Protein AF-A0A529R3N7-F1 (afdb_monomer_lite)

pLDDT: mean 95.98, std 3.58, range [76.19, 98.75]

Secondary structure (DSSP, 8-state):
-EEEEESS---HHHHHHHHHTTEEEEES----GGGSS--SS--HIIIIIIITGGGGSHHHHHHHHHHHHHHHHHHHTT-HHHHHHHHIIIIIT-EE--TTSPPEE--HHHHT-HHHHHHHHH-TTS-EEE--HHHHHHB---SSS--S-EEEES-HHHHHHHHHHS-HHHHHHHHTTSPPBPTTT-

Sequence (186 aa):
WEIVAVPGLIPAGPFFDHLANRRFPVTNWLRTKKELDYIVEPDMFHDFFGHVPILTQPVFADFMQMYGEKAEDMIALGGDEMITRLYWYSAEYGLIQEPGQPVKAFGAGLMSSFTELQFAVESKDAHHVPFDLETVMRTGYEIDKFQRAYFVLPSFDALRDAFANGDLAGIVSRFKGQPALDPATV

Radius of gyration: 15.79 Å; chains: 1; bounding box: 38×31×37 Å
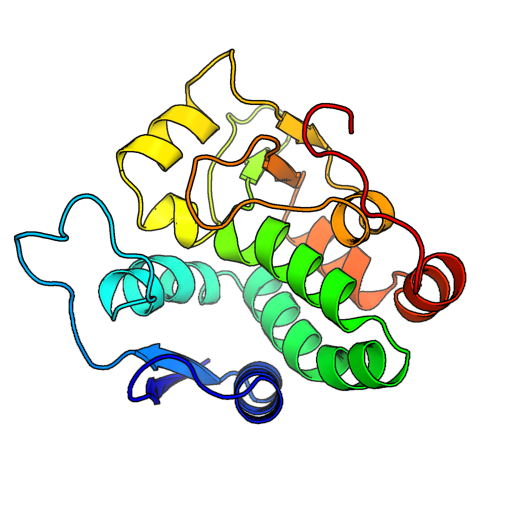
Foldseek 3Di:
DEEDEDQFDDDPLVCLVCQLVLYQYAHPADDDPVQLQHDLTHHNCLRPQQQVVCCVVPLVSLLSNLLSVCQVVLVVLLLNQLSVLLCCLPQAQAWEDAVPRAIATRHSVLSSHPPLVCCCRPNPQAAEDEDDSLLSSQADFDSPDHTLYHYYYNDSVSSSCCSVPPPSSVSSNVCRPNHGDYSNPD

Structure (mmCIF, N/CA/C/O backbone):
data_AF-A0A529R3N7-F1
#
_entry.id   AF-A0A529R3N7-F1
#
loop_
_atom_site.group_PDB
_atom_site.id
_atom_site.type_symbol
_atom_site.label_atom_id
_atom_site.label_alt_id
_atom_site.label_comp_id
_atom_site.label_asym_id
_atom_site.label_entity_id
_atom_site.label_seq_id
_atom_site.pdbx_PDB_ins_code
_atom_site.Cartn_x
_atom_site.Cartn_y
_atom_site.Cartn_z
_atom_site.occupancy
_atom_site.B_iso_or_equiv
_atom_site.auth_seq_id
_atom_site.auth_comp_id
_atom_site.auth_asym_id
_atom_site.auth_atom_id
_atom_site.pdbx_PDB_model_num
ATOM 1 N N . TRP A 1 1 ? 7.850 -16.763 3.322 1.00 97.56 1 TRP A N 1
ATOM 2 C CA . TRP A 1 1 ? 8.404 -15.413 3.203 1.00 97.56 1 TRP A CA 1
ATOM 3 C C . TRP A 1 1 ? 9.821 -15.430 3.720 1.00 97.56 1 TRP A C 1
ATOM 5 O O . TRP A 1 1 ? 10.051 -15.996 4.783 1.00 97.56 1 TRP A O 1
ATOM 15 N N . GLU A 1 2 ? 10.744 -14.873 2.952 1.00 97.81 2 GLU A N 1
ATOM 16 C CA . GLU A 1 2 ? 12.128 -14.618 3.354 1.00 97.81 2 GLU A CA 1
ATOM 17 C C . GLU A 1 2 ? 12.500 -13.170 3.033 1.00 97.81 2 GLU A C 1
ATOM 19 O O . GLU A 1 2 ? 11.814 -12.508 2.257 1.00 97.81 2 GLU A O 1
ATOM 24 N N . ILE A 1 3 ? 13.569 -12.676 3.646 1.00 97.94 3 ILE A N 1
ATOM 25 C CA . ILE A 1 3 ? 14.031 -11.299 3.473 1.00 97.94 3 ILE A CA 1
ATOM 26 C C . ILE A 1 3 ? 15.262 -11.308 2.576 1.00 97.94 3 ILE A C 1
ATOM 28 O O . ILE A 1 3 ? 16.167 -12.119 2.780 1.00 97.94 3 ILE A O 1
ATOM 32 N N . VAL A 1 4 ? 15.315 -10.385 1.618 1.00 98.12 4 VAL A N 1
ATOM 33 C CA . VAL A 1 4 ? 16.475 -10.196 0.740 1.00 98.12 4 VAL A CA 1
ATOM 34 C C . VAL A 1 4 ? 16.999 -8.779 0.910 1.00 98.12 4 VAL A C 1
ATOM 36 O O . VAL A 1 4 ? 16.264 -7.817 0.725 1.00 98.12 4 VAL A O 1
ATOM 39 N N . ALA A 1 5 ? 18.278 -8.643 1.255 1.00 97.94 5 ALA A N 1
ATOM 40 C CA . ALA A 1 5 ? 18.905 -7.334 1.381 1.00 97.94 5 ALA A CA 1
ATOM 41 C C . ALA A 1 5 ? 19.103 -6.681 0.001 1.00 97.94 5 ALA A C 1
ATOM 43 O O . ALA A 1 5 ? 19.678 -7.299 -0.897 1.00 97.94 5 ALA A O 1
ATOM 44 N N . VAL A 1 6 ? 18.688 -5.423 -0.142 1.00 97.75 6 VAL A N 1
ATOM 45 C CA . VAL A 1 6 ? 18.865 -4.599 -1.350 1.00 97.75 6 VAL A CA 1
ATOM 46 C C . VAL A 1 6 ? 19.564 -3.275 -1.006 1.00 97.75 6 VAL A C 1
ATOM 48 O O . VAL A 1 6 ? 19.541 -2.855 0.151 1.00 97.75 6 VAL A O 1
ATOM 51 N N . PRO A 1 7 ? 20.240 -2.610 -1.962 1.00 94.25 7 PRO A N 1
ATOM 52 C CA . PRO A 1 7 ? 20.980 -1.374 -1.677 1.00 94.25 7 PRO A CA 1
ATOM 53 C C . PRO A 1 7 ? 20.092 -0.132 -1.455 1.00 94.25 7 PRO A C 1
ATOM 55 O O . PRO A 1 7 ? 20.616 0.929 -1.129 1.00 94.25 7 PRO A O 1
ATOM 58 N N . GLY A 1 8 ? 18.777 -0.241 -1.657 1.00 92.75 8 GLY A N 1
ATOM 59 C CA . GLY A 1 8 ? 17.806 0.856 -1.643 1.00 92.75 8 GLY A CA 1
ATOM 60 C C . GLY A 1 8 ? 16.655 0.536 -2.598 1.00 92.75 8 GLY A C 1
ATOM 61 O O . GLY A 1 8 ? 16.376 -0.643 -2.838 1.00 92.75 8 GLY A O 1
ATOM 62 N N . LEU A 1 9 ? 16.054 1.565 -3.211 1.00 89.94 9 LEU A N 1
ATOM 63 C CA . LEU A 1 9 ? 15.052 1.371 -4.267 1.00 89.94 9 LEU A CA 1
ATOM 64 C C . LEU A 1 9 ? 15.595 0.484 -5.396 1.00 89.94 9 LEU A C 1
ATOM 66 O O . LEU A 1 9 ? 16.663 0.736 -5.960 1.00 89.94 9 LEU A O 1
ATOM 70 N N . ILE A 1 10 ? 14.810 -0.525 -5.763 1.00 94.19 10 ILE A N 1
ATOM 71 C CA . ILE A 1 10 ? 15.063 -1.397 -6.910 1.00 94.19 10 ILE A CA 1
ATOM 72 C C . ILE A 1 10 ? 14.016 -1.150 -8.005 1.00 94.19 10 ILE A C 1
ATOM 74 O O . ILE A 1 10 ? 12.933 -0.642 -7.714 1.00 94.19 10 ILE A O 1
ATOM 78 N N . PRO A 1 11 ? 14.304 -1.498 -9.273 1.00 94.38 11 PRO A N 1
ATOM 79 C CA . PRO A 1 11 ? 13.316 -1.378 -10.339 1.00 94.38 11 PRO A CA 1
ATOM 80 C C . PRO A 1 11 ? 12.064 -2.226 -10.063 1.00 94.38 11 PRO A C 1
ATOM 82 O O . PRO A 1 11 ? 12.144 -3.271 -9.413 1.00 94.38 11 PRO A O 1
ATOM 85 N N . ALA A 1 12 ? 10.925 -1.800 -10.614 1.00 92.38 12 ALA A N 1
ATOM 86 C CA . ALA A 1 12 ? 9.620 -2.404 -10.345 1.00 92.38 12 ALA A CA 1
ATOM 87 C C . ALA A 1 12 ? 9.553 -3.906 -10.688 1.00 92.38 12 ALA A C 1
ATOM 89 O O . ALA A 1 12 ? 9.116 -4.691 -9.858 1.00 92.38 12 ALA A O 1
ATOM 90 N N . GLY A 1 13 ? 10.061 -4.330 -11.853 1.00 94.44 13 GLY A N 1
ATOM 91 C CA . GLY A 1 13 ? 10.059 -5.750 -12.251 1.00 94.44 13 GLY A CA 1
ATOM 92 C C . GLY A 1 13 ? 10.761 -6.674 -11.238 1.00 94.44 13 GLY A C 1
ATOM 93 O O . GLY A 1 13 ? 10.128 -7.577 -10.697 1.00 94.44 13 GLY A O 1
ATOM 94 N N . PRO A 1 14 ? 12.041 -6.424 -10.884 1.00 96.81 14 PRO A N 1
ATOM 95 C CA . PRO A 1 14 ? 12.716 -7.134 -9.797 1.00 96.81 14 PRO A CA 1
ATOM 96 C C . PRO A 1 14 ? 11.956 -7.115 -8.465 1.00 96.81 14 PRO A C 1
ATOM 98 O O . PRO A 1 14 ? 11.922 -8.130 -7.774 1.00 96.81 14 PRO A O 1
ATOM 101 N N . PHE A 1 15 ? 11.340 -5.987 -8.096 1.00 97.19 15 PHE A N 1
ATOM 102 C CA . PHE A 1 15 ? 10.514 -5.908 -6.890 1.00 97.19 15 PHE A CA 1
ATOM 103 C C . PHE A 1 15 ? 9.324 -6.875 -6.960 1.00 97.19 15 PHE A C 1
ATOM 105 O O . PHE A 1 15 ? 9.140 -7.685 -6.052 1.00 97.19 15 PHE A O 1
ATOM 112 N N . PHE A 1 16 ? 8.561 -6.864 -8.054 1.00 97.44 16 PHE A N 1
ATOM 113 C CA . PHE A 1 16 ? 7.420 -7.763 -8.231 1.00 97.44 16 PHE A CA 1
ATOM 114 C C . PHE A 1 16 ? 7.831 -9.236 -8.270 1.00 97.44 16 PHE A C 1
ATOM 116 O O . PHE A 1 16 ? 7.184 -10.045 -7.607 1.00 97.44 16 PHE A O 1
ATOM 123 N N . ASP A 1 17 ? 8.938 -9.584 -8.936 1.00 98.06 17 ASP A N 1
ATOM 124 C CA . ASP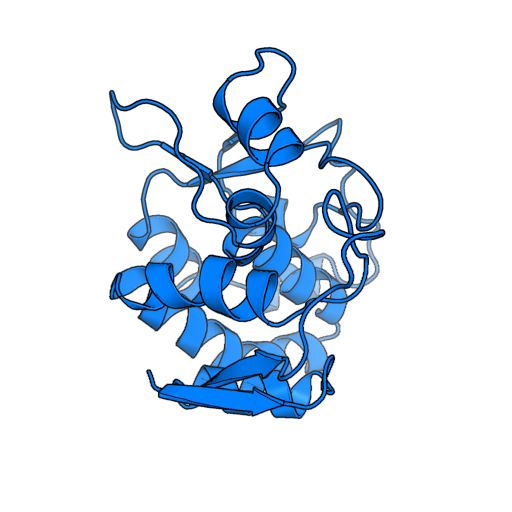 A 1 17 ? 9.481 -10.951 -8.919 1.00 98.06 17 ASP A CA 1
ATOM 125 C C . ASP A 1 17 ? 9.794 -11.419 -7.490 1.00 98.06 17 ASP A C 1
ATOM 127 O O . ASP A 1 17 ? 9.462 -12.546 -7.108 1.00 98.06 17 ASP A O 1
ATOM 131 N N . HIS A 1 18 ? 10.398 -10.557 -6.669 1.00 98.56 18 HIS A N 1
ATOM 132 C CA . HIS A 1 18 ? 10.636 -10.872 -5.265 1.00 98.56 18 HIS A CA 1
ATOM 133 C C . HIS A 1 18 ? 9.322 -11.190 -4.541 1.00 98.56 18 HIS A C 1
ATOM 135 O O . HIS A 1 18 ? 9.199 -12.272 -3.958 1.00 98.56 18 HIS A O 1
ATOM 141 N N . LEU A 1 19 ? 8.327 -10.309 -4.640 1.00 98.38 19 LEU A N 1
ATOM 142 C CA . LEU A 1 19 ? 7.035 -10.474 -3.973 1.00 98.38 19 LEU A CA 1
ATOM 143 C C . LEU A 1 19 ? 6.306 -11.745 -4.439 1.00 98.38 19 LEU A C 1
ATOM 145 O O . LEU A 1 19 ? 5.879 -12.542 -3.600 1.00 98.38 19 LEU A O 1
ATOM 149 N N . ALA A 1 20 ? 6.254 -11.991 -5.752 1.00 98.25 20 ALA A N 1
ATOM 150 C CA . ALA A 1 20 ? 5.636 -13.174 -6.360 1.00 98.25 20 ALA A CA 1
ATOM 151 C C . ALA A 1 20 ? 6.247 -14.487 -5.845 1.00 98.25 20 ALA A C 1
ATOM 153 O O . ALA A 1 20 ? 5.571 -15.503 -5.705 1.00 98.25 20 ALA A O 1
ATOM 154 N N . ASN A 1 21 ? 7.532 -14.463 -5.496 1.00 98.56 21 ASN A N 1
ATOM 155 C CA . ASN A 1 21 ? 8.241 -15.611 -4.945 1.00 98.56 21 ASN A CA 1
ATOM 156 C C . ASN A 1 21 ? 8.394 -15.556 -3.414 1.00 98.56 21 ASN A C 1
ATOM 158 O O . ASN A 1 21 ? 9.247 -16.245 -2.847 1.00 98.56 21 ASN A O 1
ATOM 162 N N . ARG A 1 22 ? 7.575 -14.751 -2.724 1.00 98.50 22 ARG A N 1
ATOM 163 C CA . ARG A 1 22 ? 7.561 -14.608 -1.257 1.00 98.50 22 ARG A CA 1
ATOM 164 C C . ARG A 1 22 ? 8.922 -14.196 -0.684 1.00 98.50 22 ARG A C 1
ATOM 166 O O . ARG A 1 22 ? 9.314 -14.653 0.393 1.00 98.50 22 ARG A O 1
ATOM 173 N N . ARG A 1 23 ? 9.636 -13.330 -1.394 1.00 98.62 23 ARG A N 1
ATOM 174 C CA . ARG A 1 23 ? 10.846 -12.641 -0.943 1.00 98.62 23 ARG A CA 1
ATOM 175 C C . ARG A 1 23 ? 10.484 -11.177 -0.725 1.00 98.62 23 ARG A C 1
ATOM 177 O O . ARG A 1 23 ? 9.963 -10.550 -1.637 1.00 98.62 23 ARG A O 1
ATOM 184 N N . PHE A 1 24 ? 10.745 -10.622 0.451 1.00 98.50 24 PHE A N 1
ATOM 185 C CA . PHE A 1 24 ? 10.550 -9.193 0.689 1.00 98.50 24 PHE A CA 1
ATOM 186 C C . PHE A 1 24 ? 11.905 -8.468 0.635 1.00 98.50 24 PHE A C 1
ATOM 188 O O . PHE A 1 24 ? 12.787 -8.791 1.442 1.00 98.50 24 PHE A O 1
ATOM 195 N N . PRO A 1 25 ? 12.113 -7.545 -0.321 1.00 98.31 25 PRO A N 1
ATOM 196 C CA . PRO A 1 25 ? 13.310 -6.714 -0.376 1.00 98.31 25 PRO A CA 1
ATOM 197 C C . PRO A 1 25 ? 13.381 -5.778 0.833 1.00 98.31 25 PRO A C 1
ATOM 199 O O . PRO A 1 25 ? 12.402 -5.119 1.156 1.00 98.31 25 PRO A O 1
ATOM 202 N N . VAL A 1 26 ? 14.534 -5.711 1.493 1.00 98.31 26 VAL A N 1
ATOM 203 C CA . VAL A 1 26 ? 14.784 -4.794 2.613 1.00 98.31 26 VAL A CA 1
ATOM 204 C C . VAL A 1 26 ? 16.068 -4.026 2.359 1.00 98.31 26 VAL A C 1
ATOM 206 O O . VAL A 1 26 ? 17.131 -4.618 2.145 1.00 98.31 26 VAL A O 1
ATOM 209 N N . THR A 1 27 ? 15.979 -2.705 2.411 1.00 97.44 27 THR A N 1
ATOM 210 C CA . THR A 1 27 ? 17.117 -1.803 2.278 1.00 97.44 27 THR A CA 1
ATOM 211 C C . THR A 1 27 ? 18.162 -2.069 3.362 1.00 97.44 27 THR A C 1
ATOM 213 O O . THR A 1 27 ? 17.849 -2.274 4.534 1.00 97.44 27 THR A O 1
ATOM 216 N N . ASN A 1 28 ? 19.438 -2.101 2.975 1.00 96.00 28 ASN A N 1
ATOM 217 C CA . ASN A 1 28 ? 20.536 -2.556 3.834 1.00 96.00 28 ASN A CA 1
ATOM 218 C C . ASN A 1 28 ? 21.265 -1.444 4.611 1.00 96.00 28 ASN A C 1
ATOM 220 O O . ASN A 1 28 ? 22.290 -1.710 5.245 1.00 96.00 28 ASN A O 1
ATOM 224 N N . TRP A 1 29 ? 20.750 -0.219 4.581 1.00 95.94 29 TRP A N 1
ATOM 225 C CA . TRP A 1 29 ? 21.289 0.927 5.307 1.00 95.94 29 TRP A CA 1
ATOM 226 C C . TRP A 1 29 ? 20.208 1.570 6.177 1.00 95.94 29 TRP A C 1
ATOM 228 O O . TRP A 1 29 ? 19.018 1.377 5.958 1.00 95.94 29 TRP A O 1
ATOM 238 N N . LEU A 1 30 ? 20.628 2.310 7.202 1.00 95.75 30 LEU A N 1
ATOM 239 C CA . LEU A 1 30 ? 19.739 2.955 8.166 1.00 95.75 30 LEU A CA 1
ATOM 240 C C . LEU A 1 30 ? 19.919 4.473 8.096 1.00 95.75 30 LEU A C 1
ATOM 242 O O . LEU A 1 30 ? 21.051 4.945 7.948 1.00 95.75 30 LEU A O 1
ATOM 246 N N . ARG A 1 31 ? 18.823 5.224 8.236 1.00 94.06 31 ARG A N 1
ATOM 247 C CA . ARG A 1 31 ? 18.835 6.691 8.281 1.00 94.06 31 ARG A CA 1
ATOM 248 C C . ARG A 1 31 ? 19.787 7.245 9.341 1.00 94.06 31 ARG A C 1
ATOM 250 O O . ARG A 1 31 ? 20.062 6.618 10.372 1.00 94.06 31 ARG A O 1
ATOM 257 N N . THR A 1 32 ? 20.267 8.467 9.129 1.00 93.81 32 THR A N 1
ATOM 258 C CA . THR A 1 32 ? 21.088 9.152 10.130 1.00 93.81 32 THR A CA 1
ATOM 259 C C . THR A 1 32 ? 20.224 9.765 11.234 1.00 93.81 32 THR A C 1
ATOM 261 O O . THR A 1 32 ? 19.020 9.957 11.099 1.00 93.81 32 THR A O 1
ATOM 264 N N . LYS A 1 33 ? 20.852 10.176 12.344 1.00 91.88 33 LYS A N 1
ATOM 265 C CA . LYS A 1 33 ? 20.151 10.875 13.439 1.00 91.88 33 LYS A CA 1
ATOM 266 C C . LYS A 1 33 ? 19.451 12.169 13.007 1.00 91.88 33 LYS A C 1
ATOM 268 O O . LYS A 1 33 ? 18.517 12.583 13.678 1.00 91.88 33 LYS A O 1
ATOM 273 N N . LYS A 1 34 ? 19.923 12.832 11.943 1.00 90.12 34 LYS A N 1
ATOM 274 C CA . LYS A 1 34 ? 19.314 14.075 11.438 1.00 90.12 34 LYS A CA 1
ATOM 275 C C . LYS A 1 34 ? 18.004 13.821 10.691 1.00 90.12 34 LYS A C 1
ATOM 277 O O . LYS A 1 34 ? 17.229 14.747 10.518 1.00 90.12 34 LYS A O 1
ATOM 282 N N . GLU A 1 35 ? 17.792 12.582 10.269 1.00 87.75 35 GLU A N 1
ATOM 283 C CA . GLU A 1 35 ? 16.657 12.123 9.468 1.00 87.75 35 GLU A CA 1
ATOM 284 C C . GLU A 1 35 ? 15.717 11.246 10.308 1.00 87.75 35 GLU A C 1
ATOM 286 O O . GLU A 1 35 ? 14.867 10.546 9.770 1.00 87.75 35 GLU A O 1
ATOM 291 N N . LEU A 1 36 ? 15.884 11.240 11.640 1.00 84.44 36 LEU A N 1
ATOM 292 C CA . LEU A 1 36 ? 15.143 10.347 12.533 1.00 84.44 36 LEU A CA 1
ATOM 293 C C . LEU A 1 36 ? 13.628 10.542 12.397 1.00 84.44 36 LEU A C 1
ATOM 295 O O . LEU A 1 36 ? 12.900 9.555 12.316 1.00 84.44 36 LEU A O 1
ATOM 299 N N . ASP A 1 37 ? 13.195 11.803 12.322 1.00 78.56 37 ASP A N 1
ATOM 300 C CA . ASP A 1 37 ? 11.783 12.172 12.229 1.00 78.56 37 ASP A CA 1
ATOM 301 C C . ASP A 1 37 ? 11.191 11.875 10.843 1.00 78.56 37 ASP A C 1
ATOM 303 O O . ASP A 1 37 ? 10.012 11.545 10.746 1.00 78.56 37 ASP A O 1
ATOM 307 N N . TYR A 1 38 ? 11.992 11.987 9.775 1.00 76.19 38 TYR A N 1
ATOM 308 C CA . TYR A 1 38 ? 11.558 11.729 8.403 1.00 76.19 38 TYR A CA 1
ATOM 309 C C . TYR A 1 38 ? 12.742 11.554 7.439 1.00 76.19 38 TYR A C 1
ATOM 311 O O . TYR A 1 38 ? 13.715 12.313 7.481 1.00 76.19 38 TYR A O 1
ATOM 319 N N . ILE A 1 39 ? 12.604 10.601 6.518 1.00 82.25 39 ILE A N 1
ATOM 320 C CA . ILE A 1 39 ? 13.461 10.411 5.347 1.00 82.25 39 ILE A CA 1
ATOM 321 C C . ILE A 1 39 ? 12.574 10.024 4.159 1.00 82.25 39 ILE A C 1
ATOM 323 O O . ILE A 1 39 ? 11.601 9.298 4.334 1.00 82.25 39 ILE A O 1
ATOM 327 N N . VAL A 1 40 ? 12.887 10.543 2.968 1.00 79.00 40 VAL A N 1
ATOM 328 C CA . VAL A 1 40 ? 12.109 10.275 1.741 1.00 79.00 40 VAL A CA 1
ATOM 329 C C . VAL A 1 40 ? 12.378 8.867 1.211 1.00 79.00 40 VAL A C 1
ATOM 331 O O . VAL A 1 40 ? 11.468 8.198 0.736 1.00 79.00 40 VAL A O 1
ATOM 334 N N . GLU A 1 41 ? 13.636 8.424 1.256 1.00 85.56 41 GLU A N 1
ATOM 335 C CA . GLU A 1 41 ? 14.013 7.088 0.797 1.00 85.56 41 GLU A CA 1
ATOM 336 C C . GLU A 1 41 ? 13.707 6.037 1.875 1.00 85.56 41 GLU A C 1
ATOM 338 O O . GLU A 1 41 ? 14.025 6.269 3.046 1.00 85.56 41 GLU A O 1
ATOM 343 N N . PRO A 1 42 ? 13.137 4.875 1.505 1.00 88.19 42 PRO A N 1
ATOM 344 C CA . PRO A 1 42 ? 12.917 3.782 2.437 1.00 88.19 42 PRO A CA 1
ATOM 345 C C . PRO A 1 42 ? 14.268 3.256 2.919 1.00 88.19 42 PRO A C 1
ATOM 347 O O . PRO A 1 42 ? 15.117 2.837 2.134 1.00 88.19 42 PRO A O 1
ATOM 350 N N . ASP A 1 43 ? 14.473 3.303 4.230 1.00 95.31 43 ASP A N 1
ATOM 351 C CA . ASP A 1 43 ? 15.638 2.731 4.888 1.00 95.31 43 ASP A CA 1
ATOM 352 C C . ASP A 1 43 ? 15.296 1.371 5.515 1.00 95.31 43 ASP A C 1
ATOM 354 O O . ASP A 1 43 ? 14.149 0.921 5.518 1.00 95.31 43 ASP A O 1
ATOM 358 N N . MET A 1 44 ? 16.291 0.717 6.115 1.00 96.44 44 MET A N 1
ATOM 359 C CA . MET A 1 44 ? 16.113 -0.566 6.797 1.00 96.44 44 MET A CA 1
ATOM 360 C C . MET A 1 44 ? 15.020 -0.522 7.870 1.00 96.44 44 MET A C 1
ATOM 362 O O . MET A 1 44 ? 14.347 -1.527 8.077 1.00 96.44 44 MET A O 1
ATOM 366 N N . PHE A 1 45 ? 14.842 0.599 8.581 1.00 95.88 45 PHE A N 1
ATOM 367 C CA . PHE A 1 45 ? 13.792 0.694 9.594 1.00 95.88 45 PHE A CA 1
ATOM 368 C C . PHE A 1 45 ? 12.412 0.676 8.945 1.00 95.88 45 PHE A C 1
ATOM 370 O O . PHE A 1 45 ? 11.582 -0.128 9.351 1.00 95.88 45 PHE A O 1
ATOM 377 N N . HIS A 1 46 ? 12.179 1.490 7.918 1.00 95.81 46 HIS A N 1
ATOM 378 C CA . HIS A 1 46 ? 10.919 1.463 7.181 1.00 95.81 46 HIS A CA 1
ATOM 379 C C . HIS A 1 46 ? 10.631 0.070 6.595 1.00 95.81 46 HIS A C 1
ATOM 381 O O . HIS A 1 46 ? 9.606 -0.532 6.917 1.00 95.81 46 HIS A O 1
ATOM 387 N N . ASP A 1 47 ? 11.572 -0.488 5.828 1.00 97.25 47 ASP A N 1
ATOM 388 C CA . ASP A 1 47 ? 11.371 -1.769 5.148 1.00 97.25 47 ASP A CA 1
ATOM 389 C C . ASP A 1 47 ? 11.224 -2.932 6.137 1.00 97.25 47 ASP A C 1
ATOM 391 O O . ASP A 1 47 ? 10.323 -3.760 6.021 1.00 97.25 47 ASP A O 1
ATOM 395 N N . PHE A 1 48 ? 12.100 -3.016 7.142 1.00 97.00 48 PHE A N 1
ATOM 396 C CA . PHE A 1 48 ? 12.073 -4.131 8.082 1.00 97.00 48 PHE A CA 1
ATOM 397 C C . PHE A 1 48 ? 10.999 -3.950 9.151 1.00 97.00 48 PHE A C 1
ATOM 399 O O . PHE A 1 48 ? 10.175 -4.836 9.338 1.00 97.00 48 PHE A O 1
ATOM 406 N N . PHE A 1 49 ? 10.998 -2.838 9.889 1.00 96.56 49 PHE A N 1
ATOM 407 C CA . PHE A 1 49 ? 10.054 -2.645 10.994 1.00 96.56 49 PHE A CA 1
ATOM 408 C C . PHE A 1 49 ? 8.627 -2.417 10.489 1.00 96.56 49 PHE A C 1
ATOM 410 O O . PHE A 1 49 ? 7.685 -2.902 11.113 1.00 96.56 49 PHE A O 1
ATOM 417 N N . GLY A 1 50 ? 8.468 -1.707 9.370 1.00 96.50 50 GLY A N 1
ATOM 418 C CA . GLY A 1 50 ? 7.162 -1.390 8.803 1.00 96.50 50 GLY A CA 1
ATOM 419 C C . GLY A 1 50 ? 6.508 -2.574 8.091 1.00 96.50 50 GLY A C 1
ATOM 420 O O . GLY A 1 50 ? 5.375 -2.920 8.416 1.00 96.50 50 GLY A O 1
ATOM 421 N N . HIS A 1 51 ? 7.212 -3.221 7.154 1.00 98.00 51 HIS A N 1
ATOM 422 C CA . HIS A 1 51 ? 6.601 -4.243 6.289 1.00 98.00 51 HIS A CA 1
ATOM 423 C C . HIS A 1 51 ? 6.738 -5.678 6.808 1.00 98.00 51 HIS A C 1
ATOM 425 O O . HIS A 1 51 ? 5.827 -6.487 6.638 1.00 98.00 51 HIS A O 1
ATOM 431 N N . VAL A 1 52 ? 7.853 -6.051 7.445 1.00 97.94 52 VAL A N 1
ATOM 432 C CA . VAL A 1 52 ? 8.115 -7.473 7.754 1.00 97.94 52 VAL A CA 1
ATOM 433 C C . VAL A 1 52 ? 7.157 -8.067 8.797 1.00 97.94 52 VAL A C 1
ATOM 435 O O . VAL A 1 52 ? 6.710 -9.200 8.585 1.00 97.94 52 VAL A O 1
ATOM 438 N N . PRO A 1 53 ? 6.789 -7.385 9.905 1.00 97.81 53 PRO A N 1
ATOM 439 C CA . PRO A 1 53 ? 5.906 -7.975 10.909 1.00 97.81 53 PRO A CA 1
ATOM 440 C C . PRO A 1 53 ? 4.551 -8.413 10.344 1.00 97.81 53 PRO A C 1
ATOM 442 O O . PRO A 1 53 ? 4.069 -9.496 10.688 1.00 97.81 53 PRO A O 1
ATOM 445 N N . ILE A 1 54 ? 3.952 -7.620 9.446 1.00 97.12 54 ILE A N 1
ATOM 446 C CA . ILE A 1 54 ? 2.622 -7.917 8.898 1.00 97.12 54 ILE A CA 1
ATOM 447 C C . ILE A 1 54 ? 2.630 -9.120 7.941 1.00 97.12 54 ILE A C 1
ATOM 449 O O . ILE A 1 54 ? 1.617 -9.804 7.815 1.00 97.12 54 ILE A O 1
ATOM 453 N N . LEU A 1 55 ? 3.784 -9.492 7.372 1.00 97.69 55 LEU A N 1
ATOM 454 C CA . LEU A 1 55 ? 3.935 -10.717 6.569 1.00 97.69 55 LEU A CA 1
ATOM 455 C C . LEU A 1 55 ? 3.752 -12.010 7.384 1.00 97.69 55 LEU A C 1
ATOM 457 O O . LEU A 1 55 ? 3.633 -13.092 6.805 1.00 97.69 55 LEU A O 1
ATOM 461 N N . THR A 1 56 ? 3.718 -11.928 8.719 1.00 96.88 56 THR A N 1
ATOM 462 C CA . THR A 1 56 ? 3.336 -13.061 9.581 1.00 96.88 56 THR A CA 1
ATOM 463 C C . THR A 1 56 ? 1.824 -13.309 9.601 1.00 96.88 56 THR A C 1
ATOM 465 O O . THR A 1 56 ? 1.391 -14.401 9.974 1.00 96.88 56 THR A O 1
ATOM 468 N N . GLN A 1 57 ? 1.017 -12.336 9.162 1.00 97.62 57 GLN A N 1
ATOM 469 C CA . GLN A 1 57 ? -0.416 -12.496 8.949 1.00 97.62 57 GLN A CA 1
ATOM 470 C C . GLN A 1 57 ? -0.622 -13.178 7.581 1.00 97.62 57 GLN A C 1
ATOM 472 O O . GLN A 1 57 ? -0.313 -12.581 6.550 1.00 97.62 57 GLN A O 1
ATOM 477 N N . PRO A 1 58 ? -1.133 -14.422 7.531 1.00 97.62 58 PRO A N 1
ATOM 478 C CA . PRO A 1 58 ? -1.101 -15.242 6.318 1.00 97.62 58 PRO A CA 1
ATOM 479 C C . PRO A 1 58 ? -1.929 -14.675 5.157 1.00 97.62 58 PRO A C 1
ATOM 481 O O . PRO A 1 58 ? -1.491 -14.738 4.017 1.00 97.62 58 PRO A O 1
ATOM 484 N N . VAL A 1 59 ? -3.084 -14.071 5.436 1.00 97.88 59 VAL A N 1
ATOM 485 C CA . VAL A 1 59 ? -3.963 -13.471 4.420 1.00 97.88 59 VAL A CA 1
ATOM 486 C C . VAL A 1 59 ? -3.312 -12.247 3.778 1.00 97.88 59 VAL A C 1
ATOM 488 O O . VAL A 1 59 ? -3.371 -12.085 2.561 1.00 97.88 59 VAL A O 1
ATOM 491 N N . PHE A 1 60 ? -2.652 -11.406 4.577 1.00 98.00 60 PHE A N 1
ATOM 492 C CA . PHE A 1 60 ? -1.884 -10.278 4.054 1.00 98.00 60 PHE A CA 1
ATOM 493 C C . PHE A 1 60 ? -0.664 -10.757 3.260 1.00 98.00 60 PHE A C 1
ATOM 495 O O . PHE A 1 60 ? -0.363 -10.238 2.187 1.00 98.00 60 PHE A O 1
ATOM 502 N N . ALA A 1 61 ? 0.007 -11.797 3.751 1.00 98.25 61 ALA A N 1
ATOM 503 C CA . ALA A 1 61 ? 1.139 -12.408 3.073 1.00 98.25 61 ALA A CA 1
ATOM 504 C C . ALA A 1 61 ? 0.747 -12.999 1.702 1.00 98.25 61 ALA A C 1
ATOM 506 O O . ALA A 1 61 ? 1.537 -12.927 0.764 1.00 98.25 61 ALA A O 1
ATOM 507 N N . ASP A 1 62 ? -0.454 -13.566 1.573 1.00 97.75 62 ASP A N 1
ATOM 508 C CA . ASP A 1 62 ? -0.985 -14.067 0.301 1.00 97.75 62 ASP A CA 1
ATOM 509 C C . ASP A 1 62 ? -1.369 -12.913 -0.640 1.00 97.75 62 ASP A C 1
ATOM 511 O O . ASP A 1 62 ? -1.089 -12.974 -1.836 1.00 97.75 62 ASP A O 1
ATOM 515 N N . PHE A 1 63 ? -1.940 -11.823 -0.107 1.00 97.69 63 PHE A N 1
ATOM 516 C CA . PHE A 1 63 ? -2.164 -10.589 -0.870 1.00 97.69 63 PHE A CA 1
ATOM 517 C C . PHE A 1 63 ? -0.858 -10.049 -1.468 1.00 97.69 63 PHE A C 1
ATOM 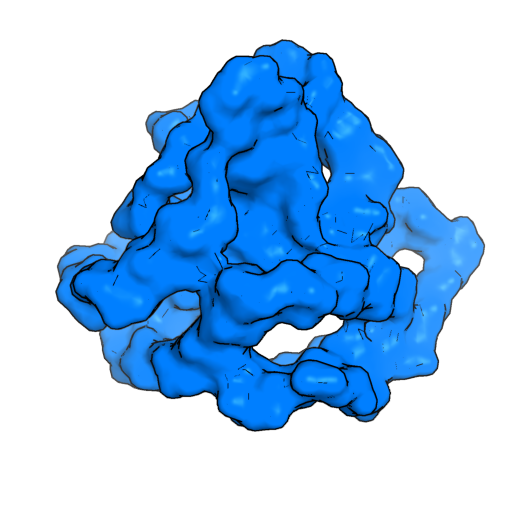519 O O . PHE A 1 63 ? -0.803 -9.791 -2.668 1.00 97.69 63 PHE A O 1
ATOM 526 N N . MET A 1 64 ? 0.201 -9.934 -0.663 1.00 98.31 64 MET A N 1
ATOM 527 C CA . MET A 1 64 ? 1.498 -9.424 -1.117 1.00 98.31 64 MET A CA 1
ATOM 528 C C . MET A 1 64 ? 2.125 -10.304 -2.205 1.00 98.31 64 MET A C 1
ATOM 530 O O . MET A 1 64 ? 2.738 -9.785 -3.136 1.00 98.31 64 MET A O 1
ATOM 534 N N . GLN A 1 65 ? 1.943 -11.627 -2.121 1.00 98.44 65 GLN A N 1
ATOM 535 C CA . GLN A 1 65 ? 2.397 -12.543 -3.167 1.00 98.44 65 GLN A CA 1
ATOM 536 C C . GLN A 1 65 ? 1.612 -12.325 -4.465 1.00 98.44 65 GLN A C 1
ATOM 538 O O . GLN A 1 65 ? 2.217 -12.091 -5.510 1.00 98.44 65 GLN A O 1
ATOM 543 N N . MET A 1 66 ? 0.276 -12.337 -4.392 1.00 97.56 66 MET A N 1
ATOM 544 C CA . MET A 1 66 ? -0.571 -12.099 -5.564 1.00 97.56 66 MET A CA 1
ATOM 545 C C . MET A 1 66 ? -0.274 -10.741 -6.202 1.00 97.56 66 MET A C 1
ATOM 547 O O . MET A 1 66 ? -0.294 -10.621 -7.425 1.00 97.56 66 MET A O 1
ATOM 551 N N . TYR A 1 67 ? -0.004 -9.714 -5.391 1.00 97.88 67 TYR A N 1
ATOM 552 C CA . TYR A 1 67 ? 0.369 -8.393 -5.881 1.00 97.88 67 TYR A CA 1
ATOM 553 C C . TYR A 1 67 ? 1.606 -8.464 -6.783 1.00 97.88 67 TYR A C 1
ATOM 555 O O . TYR A 1 67 ? 1.560 -7.968 -7.907 1.00 97.88 67 TYR A O 1
ATOM 563 N N . GLY A 1 68 ? 2.664 -9.156 -6.343 1.00 97.56 68 GLY A N 1
ATOM 564 C CA . GLY A 1 68 ? 3.844 -9.408 -7.173 1.00 97.56 68 GLY A CA 1
ATOM 565 C C . GLY A 1 68 ? 3.530 -10.193 -8.451 1.00 97.56 68 GLY A C 1
ATOM 566 O O . GLY A 1 68 ? 4.045 -9.862 -9.512 1.00 97.56 68 GLY A O 1
ATOM 567 N N . GLU A 1 69 ? 2.643 -11.189 -8.382 1.00 97.50 69 GLU A N 1
ATOM 568 C CA . GLU A 1 69 ? 2.259 -12.011 -9.542 1.00 97.50 69 GLU A CA 1
ATOM 569 C C . GLU A 1 69 ? 1.464 -11.231 -10.605 1.00 97.50 69 GLU A C 1
ATOM 571 O O . GLU A 1 69 ? 1.591 -11.518 -11.792 1.00 97.50 69 GLU A O 1
ATOM 576 N N . LYS A 1 70 ? 0.630 -10.263 -10.199 1.00 96.38 70 LYS A N 1
ATOM 577 C CA . LYS A 1 70 ? -0.303 -9.560 -11.103 1.00 96.38 70 LYS A CA 1
ATOM 578 C C . LYS A 1 70 ? 0.167 -8.177 -11.554 1.00 96.38 70 LYS A C 1
ATOM 580 O O . LYS A 1 70 ? -0.391 -7.637 -12.511 1.00 96.38 70 LYS A O 1
ATOM 585 N N . ALA A 1 71 ? 1.123 -7.560 -10.860 1.00 96.12 71 ALA A N 1
ATOM 586 C CA . ALA A 1 71 ? 1.461 -6.158 -11.100 1.00 96.12 71 ALA A CA 1
ATOM 587 C C . ALA A 1 71 ? 2.008 -5.899 -12.511 1.00 96.12 71 ALA A C 1
ATOM 589 O O . ALA A 1 71 ? 1.585 -4.937 -13.155 1.00 96.12 71 ALA A O 1
ATOM 590 N N . GLU A 1 72 ? 2.880 -6.772 -13.025 1.00 95.56 72 GLU A N 1
ATOM 591 C CA . GLU A 1 72 ? 3.451 -6.622 -14.371 1.00 95.56 72 GLU A CA 1
ATOM 592 C C . GLU A 1 72 ? 2.379 -6.675 -15.471 1.00 95.56 72 GLU A C 1
ATOM 594 O O . GLU A 1 72 ? 2.407 -5.859 -16.395 1.00 95.56 72 GLU A O 1
ATOM 599 N N . ASP A 1 73 ? 1.378 -7.551 -15.333 1.00 95.94 73 ASP A N 1
ATOM 600 C CA . ASP A 1 73 ? 0.248 -7.630 -16.265 1.00 95.94 73 ASP A CA 1
ATOM 601 C C . ASP A 1 73 ? -0.565 -6.327 -16.270 1.00 95.94 73 ASP A C 1
ATOM 603 O O . ASP A 1 73 ? -0.957 -5.827 -17.327 1.00 95.94 73 ASP A O 1
ATOM 607 N N . MET A 1 74 ? -0.807 -5.735 -15.095 1.00 96.94 74 MET A N 1
ATOM 608 C CA . MET A 1 74 ? -1.542 -4.468 -14.996 1.00 96.94 74 MET A CA 1
ATOM 609 C C . MET A 1 74 ? -0.743 -3.307 -15.587 1.00 96.94 74 MET A C 1
ATOM 611 O O . MET A 1 74 ? -1.311 -2.456 -16.277 1.00 96.94 74 MET A O 1
ATOM 615 N N . ILE A 1 75 ? 0.573 -3.290 -15.381 1.00 96.06 75 ILE A N 1
ATOM 616 C CA . ILE A 1 75 ? 1.476 -2.307 -15.988 1.00 96.06 75 ILE A CA 1
ATOM 617 C C . ILE A 1 75 ? 1.455 -2.432 -17.513 1.00 96.06 75 ILE A C 1
ATOM 619 O O . ILE A 1 75 ? 1.304 -1.422 -18.202 1.00 96.06 75 ILE A O 1
ATOM 623 N N . ALA A 1 76 ? 1.505 -3.652 -18.053 1.00 96.62 76 ALA A N 1
ATOM 624 C CA . ALA A 1 76 ? 1.416 -3.896 -19.493 1.00 96.62 76 ALA A CA 1
ATOM 625 C C . ALA A 1 76 ? 0.089 -3.398 -20.106 1.00 96.62 76 ALA A C 1
ATOM 627 O O . ALA A 1 76 ? 0.050 -3.007 -21.275 1.00 96.62 76 ALA A O 1
ATOM 628 N N . LEU A 1 77 ? -0.991 -3.344 -19.318 1.00 97.19 77 LEU A N 1
ATOM 629 C CA . LEU A 1 77 ? -2.283 -2.767 -19.715 1.00 97.19 77 LEU A CA 1
ATOM 630 C C . LEU A 1 77 ? -2.351 -1.228 -19.608 1.00 97.19 77 LEU A C 1
ATOM 632 O O . LEU A 1 77 ? -3.355 -0.632 -20.024 1.00 97.19 77 LEU A O 1
ATOM 636 N N . GLY A 1 78 ? -1.302 -0.578 -19.096 1.00 96.94 78 GLY A N 1
ATOM 637 C CA . GLY A 1 78 ? -1.243 0.864 -18.833 1.00 96.94 78 GLY A CA 1
ATOM 638 C C . GLY A 1 78 ? -1.771 1.266 -17.451 1.00 96.94 78 GLY A C 1
ATOM 639 O O . GLY A 1 78 ? -2.205 2.402 -17.275 1.00 96.94 78 GLY A O 1
ATOM 640 N N . GLY A 1 79 ? -1.785 0.335 -16.495 1.00 97.12 79 GLY A N 1
ATOM 641 C CA . GLY A 1 79 ? -2.298 0.507 -15.132 1.00 97.12 79 GLY A CA 1
ATOM 642 C C . GLY A 1 79 ? -1.238 0.794 -14.067 1.00 97.12 79 GLY A C 1
ATOM 643 O O . GLY A 1 79 ? -1.534 0.615 -12.889 1.00 97.12 79 GLY A O 1
ATOM 644 N N . ASP A 1 80 ? -0.032 1.213 -14.454 1.00 96.44 80 ASP A N 1
ATOM 645 C CA . ASP A 1 80 ? 1.112 1.443 -13.552 1.00 96.44 80 ASP A CA 1
ATOM 646 C C . ASP A 1 80 ? 0.776 2.330 -12.339 1.00 96.44 80 ASP A C 1
ATOM 648 O O . ASP A 1 80 ? 0.954 1.931 -11.186 1.00 96.44 80 ASP A O 1
ATOM 652 N N . GLU A 1 81 ? 0.167 3.492 -12.575 1.00 96.75 81 GLU A N 1
ATOM 653 C CA . GLU A 1 81 ? -0.234 4.373 -11.476 1.00 96.75 81 GLU A CA 1
ATOM 654 C C . GLU A 1 81 ? -1.301 3.730 -10.579 1.00 96.75 81 GLU A C 1
ATOM 656 O O . GLU A 1 81 ? -1.299 3.931 -9.369 1.00 96.75 81 GLU A O 1
ATOM 661 N N . MET A 1 82 ? -2.220 2.944 -11.148 1.00 98.00 82 MET A N 1
ATOM 662 C CA . MET A 1 82 ? -3.322 2.336 -10.394 1.00 98.00 82 MET A CA 1
ATOM 663 C C . MET A 1 82 ? -2.858 1.204 -9.491 1.00 98.00 82 MET A C 1
ATOM 665 O O . MET A 1 82 ? -3.331 1.090 -8.361 1.00 98.00 82 MET A O 1
ATOM 669 N N . ILE A 1 83 ? -1.939 0.370 -9.980 1.00 96.94 83 ILE A N 1
ATOM 670 C CA . ILE A 1 83 ? -1.390 -0.718 -9.176 1.00 96.94 83 ILE A CA 1
ATOM 671 C C . ILE A 1 83 ? -0.501 -0.160 -8.059 1.00 96.94 83 ILE A C 1
ATOM 673 O O . ILE A 1 83 ? -0.585 -0.617 -6.921 1.00 96.94 83 ILE A O 1
ATOM 677 N N . THR A 1 84 ? 0.230 0.921 -8.341 1.00 96.75 84 THR A N 1
ATOM 678 C CA . THR A 1 84 ? 1.021 1.636 -7.334 1.00 96.75 84 THR A CA 1
ATOM 679 C C . THR A 1 84 ? 0.134 2.278 -6.262 1.00 96.75 84 THR A C 1
ATOM 681 O O . THR A 1 84 ? 0.422 2.138 -5.077 1.00 96.75 84 THR A O 1
ATOM 684 N N . ARG A 1 85 ? -0.990 2.912 -6.637 1.00 98.06 85 ARG A N 1
ATOM 685 C CA . ARG A 1 85 ? -1.980 3.450 -5.677 1.00 98.06 85 ARG A CA 1
ATOM 686 C C . ARG A 1 85 ? -2.559 2.372 -4.773 1.00 98.06 85 ARG A C 1
ATOM 688 O O . ARG A 1 85 ? -2.735 2.610 -3.582 1.00 98.06 85 ARG A O 1
ATOM 695 N N . LEU A 1 86 ? -2.838 1.191 -5.328 1.00 96.94 86 LEU A N 1
ATOM 696 C CA . LEU A 1 86 ? -3.310 0.055 -4.544 1.00 96.94 86 LEU A CA 1
ATOM 697 C C . LEU A 1 86 ? -2.294 -0.316 -3.463 1.00 96.94 86 LEU A C 1
ATOM 699 O O . LEU A 1 86 ? -2.666 -0.381 -2.298 1.00 96.94 86 LEU A O 1
ATOM 703 N N . TYR A 1 87 ? -1.025 -0.499 -3.837 1.00 97.75 87 TYR A N 1
ATOM 704 C CA . TYR A 1 87 ? 0.040 -0.798 -2.880 1.00 97.75 87 TYR A CA 1
ATOM 705 C C . TYR A 1 87 ? 0.195 0.305 -1.832 1.00 97.75 87 TYR A C 1
ATOM 707 O O . TYR A 1 87 ? 0.288 0.015 -0.642 1.00 97.75 87 TYR A O 1
ATOM 715 N N . TRP A 1 88 ? 0.146 1.567 -2.262 1.00 98.31 88 TRP A N 1
ATOM 716 C CA . TRP A 1 88 ? 0.250 2.730 -1.386 1.00 98.31 88 TRP A CA 1
ATOM 717 C C . TRP A 1 88 ? -0.851 2.750 -0.320 1.00 98.31 88 TRP A C 1
ATOM 719 O O . TRP A 1 88 ? -0.581 2.797 0.878 1.00 98.31 88 TRP A O 1
ATOM 729 N N . TYR A 1 89 ? -2.110 2.632 -0.735 1.00 98.44 89 TYR A N 1
ATOM 730 C CA . TYR A 1 89 ? -3.251 2.686 0.178 1.00 98.44 89 TYR A CA 1
ATOM 731 C C . TYR A 1 89 ? -3.532 1.380 0.929 1.00 98.44 89 TYR A C 1
ATOM 733 O O . TYR A 1 89 ? -4.409 1.358 1.793 1.00 98.44 89 TYR A O 1
ATOM 741 N N . SER A 1 90 ? -2.780 0.311 0.652 1.00 97.25 90 SER A N 1
ATOM 742 C CA . SER A 1 90 ? -2.782 -0.910 1.455 1.00 97.25 90 SER A CA 1
ATOM 743 C C . SER A 1 90 ? -1.481 -1.084 2.241 1.00 97.25 90 SER A C 1
ATOM 745 O O . SER A 1 90 ? -1.461 -0.869 3.448 1.00 97.25 90 SER A O 1
ATOM 747 N N . ALA A 1 91 ? -0.393 -1.480 1.585 1.00 97.94 91 ALA A N 1
ATOM 748 C CA . ALA A 1 91 ? 0.841 -1.897 2.238 1.00 97.94 91 ALA A CA 1
ATOM 749 C C . ALA A 1 91 ? 1.598 -0.731 2.891 1.00 97.94 91 ALA A C 1
ATOM 751 O O . ALA A 1 91 ? 2.282 -0.965 3.880 1.00 97.94 91 ALA A O 1
ATOM 752 N N . GLU A 1 92 ? 1.442 0.506 2.407 1.00 97.75 92 GLU A N 1
ATOM 753 C CA . GLU A 1 92 ? 2.134 1.674 2.978 1.00 97.75 92 GLU A CA 1
ATOM 754 C C . GLU A 1 92 ? 1.287 2.453 3.993 1.00 97.75 92 GLU A C 1
ATOM 756 O O . GLU A 1 92 ? 1.755 2.758 5.088 1.00 97.75 92 GLU A O 1
ATOM 761 N N . TYR A 1 93 ? 0.020 2.730 3.677 1.00 98.19 93 TYR A N 1
ATOM 762 C CA . TYR A 1 93 ? -0.842 3.620 4.472 1.00 98.19 93 TYR A CA 1
ATOM 763 C C . TYR A 1 93 ? -2.203 3.017 4.840 1.00 98.19 93 TYR A C 1
ATOM 765 O O . TYR A 1 93 ? -3.137 3.734 5.205 1.00 98.19 93 TYR A O 1
ATOM 773 N N . GLY A 1 94 ? -2.331 1.692 4.761 1.00 98.06 94 GLY A N 1
ATOM 774 C CA . GLY A 1 94 ? -3.572 0.996 5.067 1.00 98.06 94 GLY A CA 1
ATOM 775 C C . GLY A 1 94 ? -3.945 1.014 6.551 1.00 98.06 94 GLY A C 1
ATOM 776 O O . GLY A 1 94 ? -3.115 0.796 7.448 1.00 98.06 94 GLY A O 1
ATOM 777 N N . LEU A 1 95 ? -5.242 1.214 6.793 1.00 98.69 95 LEU A N 1
ATOM 778 C CA . LEU A 1 95 ? -5.894 1.080 8.091 1.00 98.69 95 LEU A CA 1
ATOM 779 C C . LEU A 1 95 ? -6.870 -0.098 8.075 1.00 98.69 95 LEU A C 1
ATOM 781 O O . LEU A 1 95 ? -7.386 -0.495 7.032 1.00 98.69 95 LEU A O 1
ATOM 785 N N . ILE A 1 96 ? -7.160 -0.655 9.246 1.00 98.44 96 ILE A N 1
ATOM 786 C CA . ILE A 1 96 ? -8.124 -1.741 9.418 1.00 98.44 96 ILE A CA 1
ATOM 787 C C . ILE A 1 96 ? -9.048 -1.446 10.599 1.00 98.44 96 ILE A C 1
ATOM 789 O O . ILE A 1 96 ? -8.603 -1.006 11.661 1.00 98.44 96 ILE A O 1
ATOM 793 N N . GLN A 1 97 ? -10.341 -1.705 10.422 1.00 98.06 97 GLN A N 1
ATOM 794 C CA . GLN A 1 97 ? -11.341 -1.600 11.475 1.00 98.06 97 GLN A CA 1
ATOM 795 C C . GLN A 1 97 ? -12.315 -2.775 11.409 1.00 98.06 97 GLN A C 1
ATOM 797 O O . GLN A 1 97 ? -13.256 -2.804 10.618 1.00 98.06 97 GLN A O 1
ATOM 802 N N . GLU A 1 98 ? -12.101 -3.740 12.296 1.00 94.44 98 GLU A N 1
ATOM 803 C CA . GLU A 1 98 ? -13.025 -4.854 12.485 1.00 94.44 98 GLU A CA 1
ATOM 804 C C . GLU A 1 98 ? -14.308 -4.372 13.194 1.00 94.44 98 GLU A C 1
ATOM 806 O O . GLU A 1 98 ? -14.261 -3.415 13.978 1.00 94.44 98 GLU A O 1
ATOM 811 N N . PRO A 1 99 ? -15.466 -5.027 12.985 1.00 92.50 99 PRO A N 1
ATOM 812 C CA . PRO A 1 99 ? -16.723 -4.620 13.608 1.00 92.50 99 PRO A CA 1
ATOM 813 C C . PRO A 1 99 ? -16.622 -4.462 15.132 1.00 92.50 99 PRO A C 1
ATOM 815 O O . PRO A 1 99 ? -16.270 -5.393 15.856 1.00 92.50 99 PRO A O 1
ATOM 818 N N . GLY A 1 100 ? -16.955 -3.266 15.624 1.00 94.31 100 GLY A N 1
ATOM 819 C CA . GLY A 1 100 ? -16.919 -2.939 17.053 1.00 94.31 100 GLY A CA 1
ATOM 820 C C . GLY A 1 100 ? -15.517 -2.745 17.643 1.00 94.31 100 GLY A C 1
ATOM 821 O O . GLY A 1 100 ? -15.402 -2.590 18.857 1.00 94.31 100 GLY A O 1
ATOM 822 N N . GLN A 1 101 ? -14.463 -2.748 16.823 1.00 96.38 101 GLN A N 1
ATOM 823 C CA . GLN A 1 101 ? -13.087 -2.482 17.243 1.00 96.38 101 GLN A CA 1
ATOM 824 C C . GLN A 1 101 ? -12.659 -1.050 16.877 1.00 96.38 101 GLN A C 1
ATOM 826 O O . GLN A 1 101 ? -13.217 -0.444 15.954 1.00 96.38 101 GLN A O 1
ATOM 831 N N . PRO A 1 102 ? -11.669 -0.477 17.587 1.00 95.75 102 PRO A N 1
ATOM 832 C CA . PRO A 1 102 ? -11.033 0.755 17.140 1.00 95.75 102 PRO A CA 1
ATOM 833 C C . PRO A 1 102 ? -10.279 0.529 15.822 1.00 95.75 102 PRO A C 1
ATOM 835 O O . PRO A 1 102 ? -9.867 -0.593 15.513 1.00 95.75 102 PRO A O 1
ATOM 838 N N . VAL A 1 103 ? -10.076 1.613 15.074 1.00 97.56 103 VAL A N 1
ATOM 839 C CA . VAL A 1 103 ? -9.177 1.643 13.914 1.00 97.56 103 VAL A CA 1
ATOM 840 C C . VAL A 1 103 ? -7.754 1.293 14.360 1.00 97.56 103 VAL A C 1
ATOM 842 O O . VAL A 1 103 ? -7.289 1.754 15.403 1.00 97.56 103 VAL A O 1
ATOM 845 N N . LYS A 1 104 ? -7.062 0.475 13.568 1.00 97.31 104 LYS A N 1
ATOM 846 C CA . LYS A 1 104 ? -5.650 0.114 13.746 1.00 97.31 104 LYS A CA 1
ATOM 847 C C . LYS A 1 104 ? -4.913 0.371 12.433 1.00 97.31 104 LYS A C 1
ATOM 849 O O . LYS A 1 104 ? -5.489 0.183 11.363 1.00 97.31 104 LYS A O 1
ATOM 854 N N . ALA A 1 105 ? -3.646 0.757 12.504 1.00 97.81 105 ALA A N 1
ATOM 855 C CA . ALA A 1 105 ? -2.788 0.822 11.326 1.00 97.81 105 ALA A CA 1
ATOM 856 C C . ALA A 1 105 ? -2.118 -0.529 11.062 1.00 97.81 105 ALA A C 1
ATOM 858 O O . ALA A 1 105 ? -1.847 -1.290 11.993 1.00 97.81 105 ALA A O 1
ATOM 859 N N . PHE A 1 106 ? -1.843 -0.807 9.791 1.00 97.50 106 PHE A N 1
ATOM 860 C CA . PHE A 1 106 ? -0.955 -1.900 9.390 1.00 97.50 106 PHE A CA 1
ATOM 861 C C . PHE A 1 106 ? 0.007 -1.499 8.265 1.00 97.50 106 PHE A C 1
ATOM 863 O O . PHE A 1 106 ? 0.994 -2.199 8.060 1.00 97.50 106 PHE A O 1
ATOM 870 N N . GLY A 1 107 ? -0.268 -0.402 7.548 1.00 97.94 107 GLY A N 1
ATOM 871 C CA . GLY A 1 107 ? 0.610 0.101 6.499 1.00 97.94 107 GLY A CA 1
ATOM 872 C C . GLY A 1 107 ? 1.980 0.525 7.036 1.00 97.94 107 GLY A C 1
ATOM 873 O O . GLY A 1 107 ? 2.073 1.211 8.054 1.00 97.94 107 GLY A O 1
ATOM 874 N N . ALA A 1 108 ? 3.049 0.122 6.359 1.00 96.88 108 ALA A N 1
ATOM 875 C CA . ALA A 1 108 ? 4.426 0.293 6.806 1.00 96.88 108 ALA A CA 1
ATOM 876 C C . ALA A 1 108 ? 4.880 1.753 6.929 1.00 96.88 108 ALA A C 1
ATOM 878 O O . ALA A 1 108 ? 5.610 2.085 7.868 1.00 96.88 108 ALA A O 1
ATOM 879 N N . GLY A 1 109 ? 4.421 2.635 6.038 1.00 95.06 109 GLY A N 1
ATOM 880 C CA . GLY A 1 109 ? 4.612 4.081 6.136 1.00 95.06 109 GLY A CA 1
ATOM 881 C C . GLY A 1 109 ? 4.080 4.634 7.458 1.00 95.06 109 GLY A C 1
ATOM 882 O O . GLY A 1 109 ? 4.784 5.373 8.143 1.00 95.06 109 GLY A O 1
ATOM 883 N N . LEU A 1 110 ? 2.902 4.178 7.897 1.00 95.69 110 LEU A N 1
ATOM 884 C CA . LEU A 1 110 ? 2.368 4.514 9.222 1.00 95.69 110 LEU A CA 1
ATOM 885 C C . LEU A 1 110 ? 3.171 3.843 10.338 1.00 95.69 110 LEU A C 1
ATOM 887 O O . LEU A 1 110 ? 3.605 4.508 11.272 1.00 95.69 110 LEU A O 1
ATOM 891 N N . MET A 1 111 ? 3.426 2.537 10.244 1.00 95.00 111 MET A N 1
ATOM 892 C CA . MET A 1 111 ? 4.129 1.794 11.298 1.00 95.00 111 MET A CA 1
ATOM 893 C C . MET A 1 111 ? 5.545 2.327 11.571 1.00 95.00 111 MET A C 1
ATOM 895 O O . MET A 1 111 ? 6.055 2.168 12.678 1.00 95.00 111 MET A O 1
ATOM 899 N N . SER A 1 112 ? 6.170 2.977 10.589 1.00 92.69 112 SER A N 1
ATOM 900 C CA . SER A 1 112 ? 7.507 3.571 10.695 1.00 92.69 112 SER A CA 1
ATOM 901 C C . SER A 1 112 ? 7.516 5.099 10.876 1.00 92.69 112 SER A C 1
ATOM 903 O O . SER A 1 112 ? 8.597 5.683 10.980 1.00 92.69 112 SER A O 1
ATOM 905 N N . SER A 1 113 ? 6.344 5.742 10.981 1.00 91.00 113 SER A N 1
ATOM 906 C CA . SER A 1 113 ? 6.178 7.191 11.166 1.00 91.00 113 SER A CA 1
ATOM 907 C C . SER A 1 113 ? 5.419 7.498 12.456 1.00 91.00 113 SER A C 1
ATOM 909 O O . SER A 1 113 ? 4.210 7.303 12.551 1.00 91.00 113 SER A O 1
ATOM 911 N N . PHE A 1 114 ? 6.117 8.015 13.471 1.00 88.62 114 PHE A N 1
ATOM 912 C CA . PHE A 1 114 ? 5.512 8.277 14.782 1.00 88.62 114 PHE A CA 1
ATOM 913 C C . PHE A 1 114 ? 4.344 9.277 14.717 1.00 88.62 114 PHE A C 1
ATOM 915 O O . PHE A 1 114 ? 3.275 9.027 15.273 1.00 88.62 114 PHE A O 1
ATOM 922 N N . THR A 1 115 ? 4.540 10.413 14.048 1.00 92.19 115 THR A N 1
ATOM 923 C CA . THR A 1 115 ? 3.563 11.511 14.033 1.00 92.19 115 THR A CA 1
ATOM 924 C C . THR A 1 115 ? 2.380 11.222 13.115 1.00 92.19 115 THR A C 1
ATOM 926 O O . THR A 1 115 ? 1.242 11.521 13.478 1.00 92.19 115 THR A O 1
ATOM 929 N N . GLU A 1 116 ? 2.623 10.619 11.949 1.00 95.25 116 GLU A N 1
ATOM 930 C CA . GLU A 1 116 ? 1.554 10.297 11.004 1.00 95.25 116 GLU A CA 1
ATOM 931 C C . GLU A 1 116 ? 0.704 9.125 11.494 1.00 95.25 116 GLU A C 1
ATOM 933 O O . GLU A 1 116 ? -0.516 9.184 11.372 1.00 95.25 116 GLU A O 1
ATOM 938 N N . LEU A 1 117 ? 1.306 8.119 12.145 1.00 95.88 117 LEU A N 1
ATOM 939 C CA . LEU A 1 117 ? 0.558 7.045 12.803 1.00 95.88 117 LEU A CA 1
ATOM 940 C C . LEU A 1 117 ? -0.440 7.602 13.811 1.00 95.88 117 LEU A C 1
ATOM 942 O O . LEU A 1 117 ? -1.618 7.250 13.765 1.00 95.88 117 LEU A O 1
ATOM 946 N N . GLN A 1 118 ? 0.025 8.483 14.702 1.00 95.81 118 GLN A N 1
ATOM 947 C CA . GLN A 1 118 ? -0.829 9.088 15.715 1.00 95.81 118 GLN A CA 1
ATOM 948 C C . GLN A 1 118 ? -1.971 9.882 15.070 1.00 95.81 118 GLN A C 1
ATOM 950 O O . GLN A 1 118 ? -3.130 9.727 15.454 1.00 95.81 118 GLN A O 1
ATOM 955 N N . PHE A 1 119 ? -1.663 10.699 14.058 1.00 97.19 119 PHE A N 1
ATOM 956 C CA . PHE A 1 119 ? -2.681 11.442 13.323 1.00 97.19 119 PHE A CA 1
ATOM 957 C C . PHE A 1 119 ? -3.712 10.505 12.681 1.00 97.19 119 PHE A C 1
ATOM 959 O O . PHE A 1 119 ? -4.908 10.686 12.900 1.00 97.19 119 PHE A O 1
ATOM 966 N N . ALA A 1 120 ? -3.259 9.485 11.951 1.00 97.69 120 ALA A N 1
ATOM 967 C CA . ALA A 1 120 ? -4.114 8.580 11.195 1.00 97.69 120 ALA A CA 1
ATOM 968 C C . ALA A 1 120 ? -5.074 7.770 12.080 1.00 97.69 120 ALA A C 1
ATOM 970 O O . ALA A 1 120 ? -6.183 7.479 11.641 1.00 97.69 120 ALA A O 1
ATOM 971 N N . VAL A 1 121 ? -4.685 7.403 13.308 1.00 97.38 121 VAL A N 1
ATOM 972 C CA . VAL A 1 121 ? -5.508 6.538 14.180 1.00 97.38 121 VAL A CA 1
ATOM 973 C C . VAL A 1 121 ? -6.253 7.281 15.293 1.00 97.38 121 VAL A C 1
ATOM 975 O O . VAL A 1 121 ? -7.287 6.792 15.746 1.00 97.38 121 VAL A O 1
ATOM 978 N N . GLU A 1 122 ? -5.772 8.449 15.736 1.00 95.88 122 GLU A N 1
ATOM 979 C CA . GLU A 1 122 ? -6.349 9.177 16.881 1.00 95.88 122 GLU A CA 1
ATOM 980 C C . GLU A 1 122 ? -7.068 10.480 16.498 1.00 95.88 122 GLU A C 1
ATOM 982 O O . GLU A 1 122 ? -7.951 10.934 17.235 1.00 95.88 122 GLU A O 1
ATOM 987 N N . SER A 1 123 ? -6.702 11.116 15.378 1.00 96.75 123 SER A N 1
ATOM 988 C CA . SER A 1 123 ? -7.251 12.425 15.007 1.00 96.75 123 SER A CA 1
ATOM 989 C C . SER A 1 123 ? -8.668 12.318 14.449 1.00 96.75 123 SER A C 1
ATOM 991 O O . SER A 1 123 ? -8.964 11.476 13.607 1.00 96.75 123 SER A O 1
ATOM 993 N N . LYS A 1 124 ? -9.542 13.252 14.842 1.00 95.06 124 LYS A N 1
ATOM 994 C CA . LYS A 1 124 ? -10.875 13.413 14.231 1.00 95.06 124 LYS A CA 1
ATOM 995 C C . LYS A 1 124 ? -10.824 14.063 12.849 1.00 95.06 124 LYS A C 1
ATOM 997 O O . LYS A 1 124 ? -11.801 13.974 12.114 1.00 95.06 124 LYS A O 1
ATOM 1002 N N . ASP A 1 125 ? -9.710 14.719 12.532 1.00 96.44 125 ASP A N 1
ATOM 1003 C CA . ASP A 1 125 ? -9.482 15.362 11.238 1.00 96.44 125 ASP A CA 1
ATOM 1004 C C . ASP A 1 125 ? -8.902 14.378 10.206 1.00 96.44 125 ASP A C 1
ATOM 1006 O O . ASP A 1 125 ? -8.759 14.727 9.036 1.00 96.44 125 ASP A O 1
ATOM 1010 N N . ALA A 1 126 ? -8.553 13.151 10.620 1.00 97.56 126 ALA A N 1
ATOM 1011 C CA . ALA A 1 126 ? -8.124 12.109 9.698 1.00 97.56 126 ALA A CA 1
ATOM 1012 C C . ALA A 1 126 ? -9.307 11.662 8.830 1.00 97.56 126 ALA A C 1
ATOM 1014 O O . ALA A 1 126 ? -10.345 11.223 9.329 1.00 97.56 126 ALA A O 1
ATOM 1015 N N . HIS A 1 127 ? -9.143 11.762 7.512 1.00 98.25 127 HIS A N 1
ATOM 1016 C CA . HIS A 1 127 ? -10.171 11.352 6.567 1.00 98.25 127 HIS A CA 1
ATOM 1017 C C . HIS A 1 127 ? -10.115 9.835 6.351 1.00 98.25 127 HIS A C 1
ATOM 1019 O O . HIS A 1 127 ? -9.293 9.328 5.587 1.00 98.25 127 HIS A O 1
ATOM 1025 N N . HIS A 1 128 ? -10.981 9.106 7.053 1.00 98.44 128 HIS A N 1
ATOM 1026 C CA . HIS A 1 128 ? -11.143 7.661 6.896 1.00 98.44 128 HIS A CA 1
ATOM 1027 C C . HIS A 1 128 ? -12.159 7.344 5.805 1.00 98.44 128 HIS A C 1
ATOM 1029 O O . HIS A 1 128 ? -13.327 7.713 5.912 1.00 98.44 128 HIS A O 1
ATOM 1035 N N . VAL A 1 129 ? -11.713 6.616 4.786 1.00 98.50 129 VAL A N 1
ATOM 1036 C CA . VAL A 1 129 ? -12.521 6.227 3.628 1.00 98.50 129 VAL A CA 1
ATOM 1037 C C . VAL A 1 129 ? -12.709 4.709 3.660 1.00 98.50 129 VAL A C 1
ATOM 1039 O O . VAL A 1 129 ? -11.721 3.985 3.793 1.00 98.50 129 VAL A O 1
ATOM 1042 N N . PRO A 1 130 ? -13.936 4.169 3.558 1.00 98.12 130 PRO A N 1
ATOM 1043 C CA . PRO A 1 130 ? -14.127 2.726 3.450 1.00 98.12 130 PRO A CA 1
ATOM 1044 C C . PRO A 1 130 ? -13.374 2.156 2.244 1.00 98.12 130 PRO A C 1
ATOM 1046 O O . PRO A 1 130 ? -13.401 2.736 1.160 1.00 98.12 130 PRO A O 1
ATOM 1049 N N . PHE A 1 131 ? -12.706 1.016 2.419 1.00 98.31 131 PHE A N 1
ATOM 1050 C CA . PHE A 1 131 ? -12.002 0.373 1.314 1.00 98.31 131 PHE A CA 1
ATOM 1051 C C . PHE A 1 131 ? -12.961 -0.027 0.183 1.00 98.31 131 PHE A C 1
ATOM 1053 O O . PHE A 1 131 ? -13.900 -0.798 0.388 1.00 98.31 131 PHE A O 1
ATOM 1060 N N . ASP A 1 132 ? -12.653 0.447 -1.022 1.00 97.81 132 ASP A N 1
ATOM 1061 C CA . ASP A 1 132 ? -13.253 0.032 -2.285 1.00 97.81 132 ASP A CA 1
ATOM 1062 C C . ASP A 1 132 ? -12.148 -0.064 -3.343 1.00 97.81 132 ASP A C 1
ATOM 1064 O O . ASP A 1 132 ? -11.366 0.871 -3.522 1.00 97.81 132 ASP A O 1
ATOM 1068 N N . LEU A 1 133 ? -12.074 -1.200 -4.039 1.00 97.88 133 LEU A N 1
ATOM 1069 C CA . LEU A 1 133 ? -10.963 -1.510 -4.940 1.00 97.88 133 LEU A CA 1
ATOM 1070 C C . LEU A 1 133 ? -10.827 -0.490 -6.079 1.00 97.88 133 LEU A C 1
ATOM 1072 O O . LEU A 1 133 ? -9.724 -0.028 -6.367 1.00 97.88 133 LEU A O 1
ATOM 1076 N N . GLU A 1 134 ? -11.940 -0.143 -6.732 1.00 98.06 134 GLU A N 1
ATOM 1077 C CA . GLU A 1 134 ? -11.929 0.794 -7.858 1.00 98.06 134 GLU A CA 1
ATOM 1078 C C . GLU A 1 134 ? -11.566 2.205 -7.388 1.00 98.06 134 GLU A C 1
ATOM 1080 O O . GLU A 1 134 ? -10.748 2.870 -8.024 1.00 98.06 134 GLU A O 1
ATOM 1085 N N . THR A 1 135 ? -12.131 2.644 -6.262 1.00 98.31 135 THR A N 1
ATOM 1086 C CA . THR A 1 135 ? -11.834 3.946 -5.660 1.00 98.31 135 THR A CA 1
ATOM 1087 C C . THR A 1 135 ? -10.354 4.041 -5.308 1.00 98.31 135 THR A C 1
ATOM 1089 O O . THR A 1 135 ? -9.684 4.949 -5.789 1.00 98.31 135 THR A O 1
ATOM 1092 N N . VAL A 1 136 ? -9.804 3.060 -4.585 1.00 98.31 136 VAL A N 1
ATOM 1093 C CA . VAL A 1 136 ? -8.378 3.012 -4.222 1.00 98.31 136 VAL A CA 1
ATOM 1094 C C . VAL A 1 136 ? -7.474 3.112 -5.452 1.00 98.31 136 VAL A C 1
ATOM 1096 O O . VAL A 1 136 ? -6.582 3.954 -5.496 1.00 98.31 136 VAL A O 1
ATOM 1099 N N . MET A 1 137 ? -7.726 2.302 -6.485 1.00 98.44 137 MET A N 1
ATOM 1100 C CA . MET A 1 137 ? -6.930 2.308 -7.721 1.00 98.44 137 MET A CA 1
ATOM 1101 C C . MET A 1 137 ? -6.976 3.654 -8.461 1.00 98.44 137 MET A C 1
ATOM 1103 O O . MET A 1 137 ? -6.098 3.963 -9.272 1.00 98.44 137 MET A O 1
ATOM 1107 N N . ARG A 1 138 ? -7.996 4.474 -8.206 1.00 98.38 138 ARG A N 1
ATOM 1108 C CA . ARG A 1 138 ? -8.194 5.764 -8.869 1.00 98.38 138 ARG A CA 1
ATOM 1109 C C . ARG A 1 138 ? -7.756 6.956 -8.029 1.00 98.38 138 ARG A C 1
ATOM 1111 O O . ARG A 1 138 ? -7.569 8.017 -8.611 1.00 98.38 138 ARG A O 1
ATOM 1118 N N . THR A 1 139 ? -7.574 6.817 -6.724 1.00 98.75 139 THR A N 1
ATOM 1119 C CA . THR A 1 139 ? -7.222 7.927 -5.826 1.00 98.75 139 THR A CA 1
ATOM 1120 C C . THR A 1 139 ? -5.733 8.253 -5.909 1.00 98.75 139 THR A C 1
ATOM 1122 O O . THR A 1 139 ? -4.897 7.371 -5.746 1.00 98.75 139 THR A O 1
ATOM 1125 N N . GLY A 1 140 ? -5.379 9.511 -6.207 1.00 98.12 140 GLY A N 1
ATOM 1126 C CA . GLY A 1 140 ? -3.977 9.969 -6.181 1.00 98.12 140 GLY A CA 1
ATOM 1127 C C . GLY A 1 140 ? -3.405 9.935 -4.762 1.00 98.12 140 GLY A C 1
ATOM 1128 O O . GLY A 1 140 ? -4.163 9.715 -3.843 1.00 98.12 140 GLY A O 1
ATOM 1129 N N . TYR A 1 141 ? -2.111 10.157 -4.543 1.00 97.12 141 TYR A N 1
ATOM 1130 C CA . TYR A 1 141 ? -1.538 10.166 -3.187 1.00 97.12 141 TYR A CA 1
ATOM 1131 C C . TYR A 1 141 ? -0.367 11.139 -3.072 1.00 97.12 141 TYR A C 1
ATOM 1133 O O . TYR A 1 141 ? 0.086 11.711 -4.068 1.00 97.12 141 TYR A O 1
ATOM 1141 N N . GLU A 1 142 ? 0.115 11.341 -1.847 1.00 91.69 142 GLU A N 1
ATOM 1142 C CA . GLU A 1 142 ? 1.198 12.265 -1.538 1.00 91.69 142 GLU A CA 1
ATOM 1143 C C . GLU A 1 142 ? 2.409 11.540 -0.957 1.00 91.69 142 GLU A C 1
ATOM 1145 O O . GLU A 1 142 ? 2.256 10.699 -0.084 1.00 91.69 142 GLU A O 1
ATOM 1150 N N . ILE A 1 143 ? 3.615 11.879 -1.420 1.00 91.00 143 ILE A N 1
ATOM 1151 C CA . ILE A 1 143 ? 4.862 11.225 -0.981 1.00 91.00 143 ILE A CA 1
ATOM 1152 C C . ILE A 1 143 ? 5.678 12.058 0.012 1.00 91.00 143 ILE A C 1
ATOM 1154 O O . ILE A 1 143 ? 6.675 11.578 0.532 1.00 91.00 143 ILE A O 1
ATOM 1158 N N . ASP A 1 144 ? 5.320 13.327 0.219 1.00 87.44 144 ASP A N 1
ATOM 1159 C CA . ASP A 1 144 ? 6.132 14.317 0.940 1.00 87.44 144 ASP A CA 1
ATOM 1160 C C . ASP A 1 144 ? 5.380 15.023 2.080 1.00 87.44 144 ASP A C 1
ATOM 1162 O O . ASP A 1 144 ? 5.883 15.979 2.675 1.00 87.44 144 ASP A O 1
ATOM 1166 N N . LYS A 1 145 ? 4.161 14.570 2.382 1.00 90.75 145 LYS A N 1
ATOM 1167 C CA . LYS A 1 145 ? 3.284 15.098 3.432 1.00 90.75 145 LYS A CA 1
ATOM 1168 C C . LYS A 1 145 ? 2.276 14.037 3.856 1.00 90.75 145 LYS A C 1
ATOM 1170 O O . LYS A 1 145 ? 2.141 13.015 3.191 1.00 90.75 145 LYS A O 1
ATOM 1175 N N . PHE A 1 146 ? 1.559 14.320 4.942 1.00 94.88 146 PHE A N 1
ATOM 1176 C CA . PHE A 1 146 ? 0.542 13.409 5.457 1.00 94.88 146 PHE A CA 1
ATOM 1177 C C . PHE A 1 146 ? -0.530 13.115 4.415 1.00 94.88 146 PHE A C 1
ATOM 1179 O O . PHE A 1 146 ? -0.957 14.025 3.692 1.00 94.88 146 PHE A O 1
ATOM 1186 N N . GLN A 1 147 ? -1.002 11.869 4.398 1.00 97.31 147 GLN A N 1
ATOM 1187 C CA . GLN A 1 147 ? -2.063 11.470 3.482 1.00 97.31 147 GLN A CA 1
ATOM 1188 C C . GLN A 1 147 ? -3.348 12.250 3.767 1.00 97.31 147 GLN A C 1
ATOM 1190 O O . GLN A 1 147 ? -3.763 12.424 4.920 1.00 97.31 147 GLN A O 1
ATOM 1195 N N . ARG A 1 148 ? -4.015 12.689 2.696 1.00 97.56 148 ARG A N 1
ATOM 1196 C CA . ARG A 1 148 ? -5.336 13.339 2.778 1.00 97.56 148 ARG A CA 1
ATOM 1197 C C . ARG A 1 148 ? -6.515 12.362 2.816 1.00 97.56 148 ARG A C 1
ATOM 1199 O O . ARG A 1 148 ? -7.638 12.804 3.040 1.00 97.56 148 ARG A O 1
ATOM 1206 N N . ALA A 1 149 ? -6.262 11.069 2.622 1.00 98.25 149 ALA A N 1
ATOM 1207 C CA . ALA A 1 149 ? -7.221 9.981 2.796 1.00 98.25 149 ALA A CA 1
ATOM 1208 C C . ALA A 1 149 ? -6.507 8.731 3.321 1.00 98.25 149 ALA A C 1
ATOM 1210 O O . ALA A 1 149 ? -5.403 8.421 2.879 1.00 98.25 149 ALA A O 1
ATOM 1211 N N . TYR A 1 150 ? -7.164 7.994 4.213 1.00 98.56 150 TYR A N 1
ATOM 1212 C CA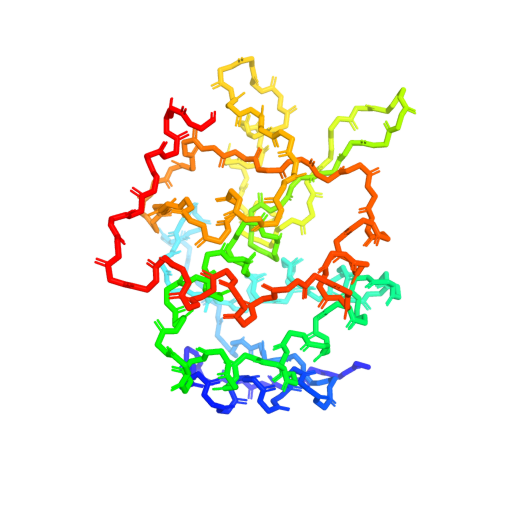 . TYR A 1 150 ? -6.715 6.690 4.693 1.00 98.56 150 TYR A CA 1
ATOM 1213 C C . TYR A 1 150 ? -7.815 5.667 4.444 1.00 98.56 150 TYR A C 1
ATOM 1215 O O . TYR A 1 150 ? -8.924 5.799 4.971 1.00 98.56 150 TYR A O 1
ATOM 1223 N N . PHE A 1 151 ? -7.517 4.643 3.646 1.00 98.62 151 PHE A N 1
ATOM 1224 C CA . PHE A 1 151 ? -8.489 3.598 3.353 1.00 98.62 151 PHE A CA 1
ATOM 1225 C C . PHE A 1 151 ? -8.552 2.580 4.490 1.00 98.62 151 PHE A C 1
ATOM 1227 O O . PHE A 1 151 ? -7.532 2.044 4.929 1.00 98.62 151 PHE A O 1
ATOM 1234 N N . VAL A 1 152 ? -9.772 2.319 4.961 1.00 98.69 152 VAL A N 1
ATOM 1235 C CA . VAL A 1 152 ? -10.053 1.443 6.097 1.00 98.69 152 VAL A CA 1
ATOM 1236 C C . VAL A 1 152 ? -10.630 0.125 5.599 1.00 98.69 152 VAL A C 1
ATOM 1238 O O . VAL A 1 152 ? -11.756 0.056 5.099 1.00 98.69 152 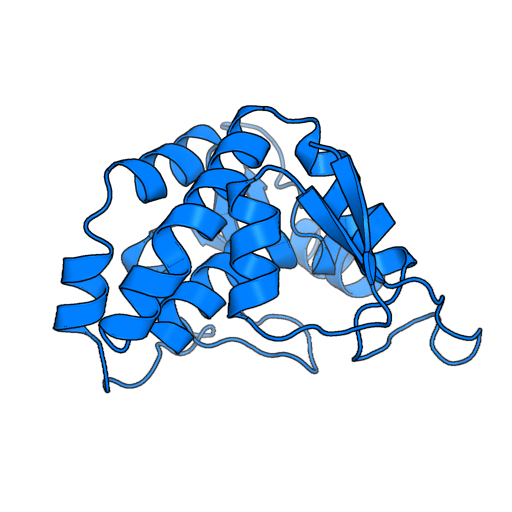VAL A O 1
ATOM 1241 N N . LEU A 1 153 ? -9.852 -0.939 5.759 1.00 98.25 153 LEU A N 1
ATOM 1242 C CA . LEU A 1 153 ? -10.278 -2.304 5.497 1.00 98.25 153 LEU A CA 1
ATOM 1243 C C . LEU A 1 153 ? -11.192 -2.817 6.616 1.00 98.25 153 LEU A C 1
ATOM 1245 O O . LEU A 1 153 ? -10.886 -2.620 7.792 1.00 98.25 153 LEU A O 1
ATOM 1249 N N . PRO A 1 154 ? -12.262 -3.559 6.292 1.00 97.50 154 PRO A N 1
ATOM 1250 C CA . PRO A 1 154 ? -13.040 -4.267 7.306 1.00 97.50 154 PRO A CA 1
ATOM 1251 C C . PRO A 1 154 ? -12.339 -5.553 7.785 1.00 97.50 154 PRO A C 1
ATOM 1253 O O . PRO A 1 154 ? -12.595 -6.023 8.893 1.00 97.50 154 PRO A O 1
ATOM 1256 N N . SER A 1 155 ? -11.471 -6.139 6.951 1.00 97.31 155 SER A N 1
ATOM 1257 C CA . SER A 1 155 ? -10.640 -7.311 7.251 1.00 97.31 155 SER A CA 1
ATOM 1258 C C . SER A 1 155 ? -9.530 -7.478 6.201 1.00 97.31 155 SER A C 1
ATOM 1260 O O . SER A 1 155 ? -9.623 -6.933 5.099 1.00 97.31 155 SER A O 1
ATOM 1262 N N . PHE A 1 156 ? -8.503 -8.281 6.496 1.00 97.25 156 PHE A N 1
ATOM 1263 C CA . PHE A 1 156 ? -7.515 -8.672 5.478 1.00 97.25 156 PHE A CA 1
ATOM 1264 C C . PHE A 1 156 ? -8.112 -9.583 4.398 1.00 97.25 156 PHE A C 1
ATOM 1266 O O . PHE A 1 156 ? -7.672 -9.530 3.252 1.00 97.25 156 PHE A O 1
ATOM 1273 N N . ASP A 1 157 ? -9.137 -10.377 4.727 1.00 96.88 157 ASP A N 1
ATOM 1274 C CA . ASP A 1 157 ? -9.869 -11.178 3.740 1.00 96.88 157 ASP A CA 1
ATOM 1275 C C . ASP A 1 157 ? -10.516 -10.293 2.674 1.00 96.88 157 ASP A C 1
ATOM 1277 O O . ASP A 1 157 ? -10.432 -10.624 1.498 1.00 96.88 157 ASP A O 1
ATOM 1281 N N . ALA A 1 158 ? -11.067 -9.132 3.049 1.00 96.25 158 ALA A N 1
ATOM 1282 C CA . ALA A 1 158 ? -11.630 -8.192 2.083 1.00 96.25 158 ALA A CA 1
ATOM 1283 C C . ALA A 1 158 ? -10.577 -7.678 1.086 1.00 96.25 158 ALA A C 1
ATOM 1285 O O . ALA A 1 158 ? -10.861 -7.600 -0.107 1.00 96.25 158 ALA A O 1
ATOM 1286 N N . LEU A 1 159 ? -9.354 -7.390 1.551 1.00 96.00 159 LEU A N 1
ATOM 1287 C CA . LEU A 1 159 ? -8.241 -6.998 0.679 1.00 96.00 159 LEU A CA 1
ATOM 1288 C C . LEU A 1 159 ? -7.837 -8.142 -0.260 1.00 96.00 159 LEU A C 1
ATOM 1290 O O . LEU A 1 159 ? -7.763 -7.952 -1.475 1.00 96.00 159 LEU A O 1
ATOM 1294 N N . ARG A 1 160 ? -7.604 -9.339 0.298 1.00 95.44 160 ARG A N 1
ATOM 1295 C CA . ARG A 1 160 ? -7.236 -10.530 -0.478 1.00 95.44 160 ARG A CA 1
ATOM 1296 C C . ARG A 1 160 ? -8.301 -10.848 -1.526 1.00 95.44 160 ARG A C 1
ATOM 1298 O O . ARG A 1 160 ? -7.956 -11.061 -2.682 1.00 95.44 160 ARG A O 1
ATOM 1305 N N . ASP A 1 161 ? -9.575 -10.873 -1.146 1.00 95.12 161 ASP A N 1
ATOM 1306 C CA . ASP A 1 161 ? -10.680 -11.275 -2.019 1.00 95.12 161 ASP A CA 1
ATOM 1307 C C . ASP A 1 161 ? -10.947 -10.240 -3.111 1.00 95.12 161 ASP A C 1
ATOM 1309 O O . ASP A 1 161 ? -11.191 -10.623 -4.257 1.00 95.12 161 ASP A O 1
ATOM 1313 N N . ALA A 1 162 ? -10.838 -8.946 -2.789 1.00 94.44 162 ALA A N 1
ATOM 1314 C CA . ALA A 1 162 ? -10.889 -7.882 -3.785 1.00 94.44 162 ALA A CA 1
ATOM 1315 C C . ALA A 1 162 ? -9.780 -8.054 -4.829 1.00 94.44 162 ALA A C 1
ATOM 1317 O O . ALA A 1 162 ? -10.027 -7.909 -6.021 1.00 94.44 162 ALA A O 1
ATOM 1318 N N . PHE A 1 163 ? -8.572 -8.431 -4.413 1.00 92.31 163 PHE A N 1
ATOM 1319 C CA . PHE A 1 163 ? -7.455 -8.605 -5.337 1.00 92.31 163 PHE A CA 1
ATOM 1320 C C . PHE A 1 163 ? -7.493 -9.934 -6.114 1.00 92.31 163 PHE A C 1
ATOM 1322 O O . PHE A 1 163 ? -7.106 -10.010 -7.287 1.00 92.31 163 PHE A O 1
ATOM 1329 N N . ALA A 1 164 ? -7.980 -10.998 -5.477 1.00 94.06 164 ALA A N 1
ATOM 1330 C CA . ALA A 1 164 ? -8.120 -12.313 -6.088 1.00 94.06 164 ALA A CA 1
ATOM 1331 C C . ALA A 1 164 ? -9.224 -12.319 -7.155 1.00 94.06 164 ALA A C 1
ATOM 1333 O O . ALA A 1 164 ? -8.986 -12.801 -8.263 1.00 94.06 164 ALA A O 1
ATOM 1334 N N . ASN A 1 165 ? -10.388 -11.745 -6.831 1.00 94.94 165 ASN A N 1
ATOM 1335 C CA . ASN A 1 165 ? -11.618 -11.864 -7.620 1.00 94.94 165 ASN A CA 1
ATOM 1336 C C . ASN A 1 165 ? -12.040 -10.566 -8.327 1.00 94.94 165 ASN A C 1
ATOM 1338 O O . ASN A 1 165 ? -12.956 -10.594 -9.148 1.00 94.94 165 ASN A O 1
ATOM 1342 N N . GLY A 1 166 ? -11.429 -9.430 -7.991 1.00 93.12 166 GLY A N 1
ATOM 1343 C CA . GLY A 1 166 ? -11.756 -8.141 -8.589 1.00 93.12 166 GLY A CA 1
ATOM 1344 C C . GLY A 1 166 ? -11.312 -8.031 -10.044 1.00 93.12 166 GLY A C 1
ATOM 1345 O O . GLY A 1 166 ? -10.296 -8.591 -10.462 1.00 93.12 166 GLY A O 1
ATOM 1346 N N . ASP A 1 167 ? -12.066 -7.252 -10.817 1.00 95.56 167 ASP A N 1
ATOM 1347 C CA . ASP A 1 167 ? -11.791 -6.983 -12.229 1.00 95.56 167 ASP A CA 1
ATOM 1348 C C . ASP A 1 167 ? -10.721 -5.887 -12.397 1.00 95.56 167 ASP A C 1
ATOM 1350 O O . ASP A 1 167 ? -10.989 -4.791 -12.892 1.00 95.56 167 ASP A O 1
ATOM 1354 N N . LEU A 1 168 ? -9.493 -6.172 -11.946 1.00 97.06 168 LEU A N 1
ATOM 1355 C CA . LEU A 1 168 ? -8.361 -5.237 -12.031 1.00 97.06 168 LEU A CA 1
ATOM 1356 C C . LEU A 1 168 ? -8.128 -4.776 -13.478 1.00 97.06 168 LEU A C 1
ATOM 1358 O O . LEU A 1 168 ? -7.996 -3.582 -13.742 1.00 97.06 168 LEU A O 1
ATOM 1362 N N . ALA A 1 169 ? -8.145 -5.716 -14.428 1.00 97.38 169 ALA A N 1
ATOM 1363 C CA . ALA A 1 169 ? -7.939 -5.431 -15.844 1.00 97.38 169 ALA A CA 1
ATOM 1364 C C . ALA A 1 169 ? -9.048 -4.535 -16.419 1.00 97.38 169 ALA A C 1
ATOM 1366 O O . ALA A 1 169 ? -8.756 -3.595 -17.162 1.00 97.38 169 ALA A O 1
ATOM 1367 N N . GLY A 1 170 ? -10.313 -4.777 -16.063 1.00 98.00 170 GLY A N 1
ATOM 1368 C CA . GLY A 1 170 ? -11.429 -3.934 -16.476 1.00 98.00 170 GLY A CA 1
ATOM 1369 C C . GLY A 1 170 ? -11.418 -2.555 -15.820 1.00 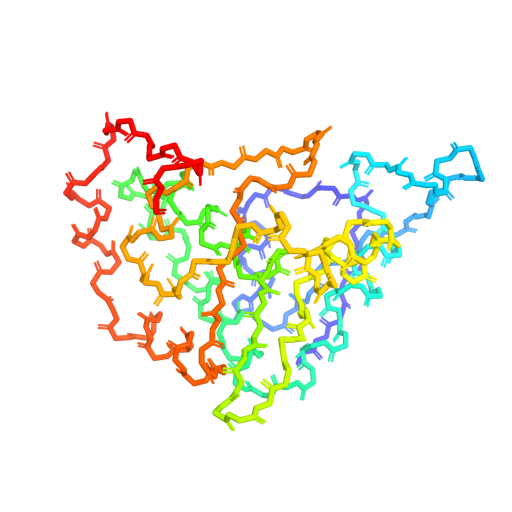98.00 170 GLY A C 1
ATOM 1370 O O . GLY A 1 170 ? -11.770 -1.575 -16.478 1.00 98.00 170 GLY A O 1
ATOM 1371 N N . ILE A 1 171 ? -10.973 -2.428 -14.564 1.00 98.12 171 ILE A N 1
ATOM 1372 C CA . ILE A 1 171 ? -10.734 -1.122 -13.921 1.00 98.12 171 ILE A CA 1
ATOM 1373 C C . ILE A 1 171 ? -9.651 -0.356 -14.690 1.00 98.12 171 ILE A C 1
ATOM 1375 O O . ILE A 1 171 ? -9.904 0.760 -15.151 1.00 98.12 171 ILE A O 1
ATOM 1379 N N . VAL A 1 172 ? -8.487 -0.972 -14.921 1.00 98.38 172 VAL A N 1
ATOM 1380 C CA . VAL A 1 172 ? -7.393 -0.363 -15.694 1.00 98.38 172 VAL A CA 1
ATOM 1381 C C . VAL A 1 172 ? -7.877 0.041 -17.083 1.00 98.38 172 VAL A C 1
ATOM 1383 O O . VAL A 1 172 ? -7.684 1.178 -17.504 1.00 98.38 172 VAL A O 1
ATOM 1386 N N . SER A 1 173 ? -8.576 -0.845 -17.793 1.00 97.81 173 SER A N 1
ATOM 1387 C CA . SER A 1 173 ? -9.072 -0.548 -19.136 1.00 97.81 173 SER A CA 1
ATOM 1388 C C . SER A 1 173 ? -10.058 0.620 -19.166 1.00 97.81 173 SER A C 1
ATOM 1390 O O . SER A 1 173 ? -10.061 1.368 -20.144 1.00 97.81 173 SER A O 1
ATOM 1392 N N . ARG A 1 174 ? -10.905 0.775 -18.139 1.00 97.81 174 ARG A N 1
ATOM 1393 C CA . ARG A 1 174 ? -11.883 1.869 -18.056 1.00 97.81 174 ARG A CA 1
ATOM 1394 C C . ARG A 1 174 ? -11.226 3.209 -17.743 1.00 97.81 174 ARG A C 1
ATOM 1396 O O . ARG A 1 174 ? -11.640 4.224 -18.302 1.00 97.81 174 ARG A O 1
ATOM 1403 N N . PHE A 1 175 ? -10.223 3.220 -16.868 1.00 97.88 175 PHE A N 1
ATOM 1404 C CA . PHE A 1 175 ? -9.712 4.458 -16.278 1.00 97.88 175 PHE A CA 1
ATOM 1405 C C . PHE A 1 175 ? -8.291 4.836 -16.704 1.00 97.88 175 PHE A C 1
ATOM 1407 O O . PHE A 1 175 ? -7.824 5.907 -16.322 1.00 97.88 175 PHE A O 1
ATOM 1414 N N . LYS A 1 176 ? -7.583 4.011 -17.486 1.00 95.94 176 LYS A N 1
ATOM 1415 C CA . LYS A 1 176 ? -6.245 4.372 -17.976 1.00 95.94 176 LYS A CA 1
ATOM 1416 C C . LYS A 1 176 ? -6.292 5.698 -18.738 1.00 95.94 176 LYS A C 1
ATOM 1418 O O . LYS A 1 176 ? -7.143 5.902 -19.603 1.00 95.94 176 LYS A O 1
ATOM 1423 N N . GLY A 1 177 ? -5.386 6.609 -18.393 1.00 94.25 177 GLY A N 1
ATOM 1424 C CA . GLY A 1 177 ? -5.335 7.961 -18.958 1.00 94.25 177 GLY A CA 1
ATOM 1425 C C . GLY A 1 177 ? -6.406 8.934 -18.444 1.00 94.25 177 GLY A C 1
ATOM 1426 O O . GLY A 1 177 ? -6.417 10.082 -18.881 1.00 94.25 177 GLY A O 1
ATOM 1427 N N . GLN A 1 178 ? -7.293 8.521 -17.531 1.00 96.94 178 GLN A N 1
ATOM 1428 C CA . GLN A 1 178 ? -8.170 9.449 -16.812 1.00 96.94 178 GLN A CA 1
ATOM 1429 C C . GLN A 1 178 ? -7.434 10.065 -15.612 1.00 96.94 178 GLN A C 1
ATOM 1431 O O . GLN A 1 178 ? -6.558 9.414 -15.039 1.00 96.94 178 GLN A O 1
ATOM 1436 N N . PRO A 1 179 ? -7.785 11.298 -15.203 1.00 97.38 179 PRO A N 1
ATOM 1437 C CA . PRO A 1 179 ? -7.213 11.895 -14.004 1.00 97.38 179 PRO A CA 1
ATOM 1438 C C . PRO A 1 179 ? -7.563 11.075 -12.757 1.00 97.38 179 PRO A C 1
ATOM 1440 O O . PRO A 1 179 ? -8.658 10.512 -12.646 1.00 97.38 179 PRO A O 1
ATOM 1443 N N . ALA A 1 180 ? -6.626 11.047 -11.812 1.00 98.00 180 ALA A N 1
ATOM 1444 C CA . ALA A 1 180 ? -6.853 10.476 -10.494 1.00 98.00 180 ALA A CA 1
ATOM 1445 C C . ALA A 1 180 ? -7.954 11.241 -9.743 1.00 98.00 180 ALA A C 1
ATOM 1447 O O . ALA A 1 180 ? -8.136 12.446 -9.938 1.00 98.00 180 ALA A O 1
ATOM 1448 N N . LEU A 1 181 ? -8.666 10.545 -8.861 1.00 98.50 181 LEU A N 1
ATOM 1449 C CA . LEU A 1 181 ? -9.548 11.165 -7.882 1.00 98.50 181 LEU A CA 1
ATOM 1450 C C . LEU A 1 181 ? -8.710 11.948 -6.866 1.00 98.50 181 LEU A C 1
ATOM 1452 O O . LEU A 1 181 ? -7.612 11.516 -6.503 1.00 98.50 181 LEU A O 1
ATOM 1456 N N . ASP A 1 182 ? -9.232 13.088 -6.411 1.00 98.12 182 ASP A N 1
ATOM 1457 C CA . ASP A 1 182 ? -8.606 13.873 -5.348 1.00 98.12 182 ASP A CA 1
ATOM 1458 C C . ASP A 1 182 ? -8.900 13.218 -3.985 1.00 98.12 182 ASP A C 1
ATOM 1460 O O . ASP A 1 182 ? -10.075 13.159 -3.605 1.00 98.12 182 ASP A O 1
ATOM 1464 N N . PRO A 1 183 ? -7.872 12.783 -3.228 1.00 97.56 183 PRO A N 1
ATOM 1465 C CA . PRO A 1 183 ? -8.016 12.191 -1.893 1.00 97.56 183 PRO A CA 1
ATOM 1466 C C . PRO A 1 183 ? -8.872 13.002 -0.921 1.00 97.56 183 PRO A C 1
ATOM 1468 O O . PRO A 1 183 ? -9.507 12.448 -0.032 1.00 97.56 183 PRO A O 1
ATOM 1471 N N . ALA A 1 184 ? -8.913 14.325 -1.077 1.00 95.62 184 ALA A N 1
ATOM 1472 C CA . ALA A 1 184 ? -9.717 15.177 -0.206 1.00 95.62 184 ALA A CA 1
ATOM 1473 C C . ALA A 1 184 ? -11.236 15.050 -0.441 1.00 95.62 184 ALA A C 1
ATOM 1475 O O . ALA A 1 184 ? -12.011 15.615 0.327 1.00 95.62 184 ALA A O 1
ATOM 1476 N N . THR A 1 185 ? -11.662 14.376 -1.515 1.00 96.00 185 THR A N 1
ATOM 1477 C CA . THR A 1 185 ? -13.060 14.372 -1.988 1.00 96.00 185 THR A CA 1
ATOM 1478 C C . THR A 1 185 ? -13.645 12.988 -2.256 1.00 96.00 185 THR A C 1
ATOM 1480 O O . THR A 1 185 ? -14.802 12.907 -2.674 1.00 96.00 185 THR A O 1
ATOM 1483 N N . VAL A 1 186 ? -12.851 11.929 -2.074 1.00 95.38 186 VAL A N 1
ATOM 1484 C CA . VAL A 1 186 ? -13.313 10.538 -2.209 1.00 95.38 186 VAL A CA 1
ATOM 1485 C C . VAL A 1 186 ? -14.168 10.091 -1.035 1.00 95.38 186 VAL A C 1
ATOM 1487 O O . VAL A 1 186 ? -14.049 10.707 0.045 1.00 95.38 186 VAL A O 1
#